Protein AF-A0A2N1NSG2-F1 (afdb_monomer_lite)

Structure (mmCIF, N/CA/C/O backbone):
data_AF-A0A2N1NSG2-F1
#
_entry.id   AF-A0A2N1NSG2-F1
#
loop_
_atom_site.group_PDB
_atom_site.id
_atom_site.type_symbol
_atom_site.label_atom_id
_atom_site.label_alt_id
_atom_site.label_comp_id
_atom_site.label_asym_id
_atom_site.label_entity_id
_atom_site.label_seq_id
_atom_site.pdbx_PDB_ins_code
_atom_site.Cartn_x
_atom_site.Cartn_y
_atom_site.Cartn_z
_atom_site.occupancy
_atom_site.B_iso_or_equiv
_atom_site.auth_seq_id
_atom_site.auth_comp_id
_atom_site.auth_asym_id
_atom_site.auth_atom_id
_atom_site.pdbx_PDB_model_num
ATOM 1 N N . MET A 1 1 ? -24.647 64.021 27.763 1.00 34.03 1 MET A N 1
ATOM 2 C CA . MET A 1 1 ? -24.650 63.760 26.303 1.00 34.03 1 MET A CA 1
ATOM 3 C C . MET A 1 1 ? -23.658 62.620 26.051 1.00 34.03 1 MET A C 1
ATOM 5 O O . MET A 1 1 ? -22.519 62.777 26.450 1.00 34.03 1 MET A O 1
ATOM 9 N N . LYS A 1 2 ? -24.136 61.393 25.759 1.00 34.06 2 LYS A N 1
ATOM 10 C CA . LYS A 1 2 ? -23.832 60.595 24.536 1.00 34.06 2 LYS A CA 1
ATOM 11 C C . LYS A 1 2 ? -22.318 60.516 24.212 1.00 34.06 2 LYS A C 1
ATOM 13 O O . LYS A 1 2 ? -21.736 61.551 23.948 1.00 34.06 2 LYS A O 1
ATOM 18 N N . ARG A 1 3 ? -21.639 59.362 24.135 1.00 31.80 3 ARG A N 1
ATOM 19 C CA . ARG A 1 3 ? -22.013 58.082 23.500 1.00 31.80 3 ARG A CA 1
ATOM 20 C C . ARG A 1 3 ? -21.099 56.929 23.960 1.00 31.80 3 ARG A C 1
ATOM 22 O O . ARG A 1 3 ? -19.905 57.112 24.145 1.00 31.80 3 ARG A O 1
ATOM 29 N N . VAL A 1 4 ? -21.715 55.753 24.040 1.00 40.38 4 VAL A N 1
ATOM 30 C CA . VAL A 1 4 ? -21.133 54.402 24.001 1.00 40.38 4 VAL A CA 1
ATOM 31 C C . VAL A 1 4 ? -20.654 54.078 22.577 1.00 40.38 4 VAL A C 1
ATOM 33 O O . VAL A 1 4 ? -21.338 54.472 21.634 1.00 40.38 4 VAL A O 1
ATOM 36 N N . LEU A 1 5 ? -19.550 53.331 22.450 1.00 32.41 5 LEU A N 1
ATOM 37 C CA . LEU A 1 5 ? -19.242 52.330 21.403 1.00 32.41 5 LEU A CA 1
ATOM 38 C C . LEU A 1 5 ? -17.969 51.603 21.894 1.00 32.41 5 LEU A C 1
ATOM 40 O O . LEU A 1 5 ? -16.899 52.195 21.907 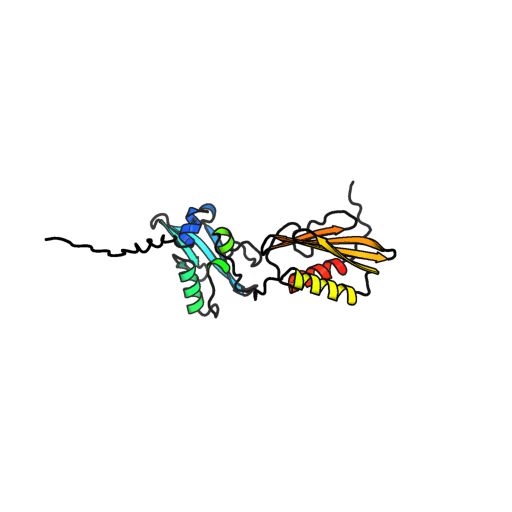1.00 32.41 5 LEU A O 1
ATOM 44 N N . ASN A 1 6 ? -18.025 50.493 22.631 1.00 37.47 6 ASN A N 1
ATOM 45 C CA . ASN A 1 6 ? -18.311 49.121 22.206 1.00 37.47 6 ASN A CA 1
ATOM 46 C C . ASN A 1 6 ? -17.892 48.789 20.769 1.00 37.47 6 ASN A C 1
ATOM 48 O O . ASN A 1 6 ? -18.673 48.996 19.854 1.00 37.47 6 ASN A O 1
ATOM 52 N N . ASP A 1 7 ? -16.709 48.193 20.624 1.00 32.59 7 ASP A N 1
ATOM 53 C CA . ASP A 1 7 ? -16.438 47.205 19.581 1.00 32.59 7 ASP A CA 1
ATOM 54 C C . ASP A 1 7 ? -15.683 46.037 20.217 1.00 32.59 7 ASP A C 1
ATOM 56 O O . ASP A 1 7 ? -14.459 45.915 20.186 1.00 32.59 7 ASP A O 1
ATOM 60 N N . HIS A 1 8 ? -16.466 45.160 20.845 1.00 34.19 8 HIS A N 1
ATOM 61 C CA . HIS A 1 8 ? -16.082 43.770 20.992 1.00 34.19 8 HIS A CA 1
ATOM 62 C C . HIS A 1 8 ? -15.958 43.186 19.584 1.00 34.19 8 HIS A C 1
ATOM 64 O O . HIS A 1 8 ? -16.953 42.768 18.989 1.00 34.19 8 HIS A O 1
ATOM 70 N N . THR A 1 9 ? -14.736 43.105 19.064 1.00 34.62 9 THR A N 1
ATOM 71 C CA . THR A 1 9 ? -14.383 42.148 18.015 1.00 34.62 9 THR A CA 1
ATOM 72 C C . THR A 1 9 ? -14.512 40.751 18.607 1.00 34.62 9 THR A C 1
ATOM 74 O O . THR A 1 9 ? -13.558 40.085 19.002 1.00 34.62 9 THR A O 1
ATOM 77 N N . ASN A 1 10 ? -15.765 40.318 18.691 1.00 32.38 10 ASN A N 1
ATOM 78 C CA . ASN A 1 10 ? -16.169 38.944 18.856 1.00 32.38 10 ASN A CA 1
ATOM 79 C C . ASN A 1 10 ? -15.770 38.257 17.547 1.00 32.38 10 ASN A C 1
ATOM 81 O O . ASN A 1 10 ? -16.576 38.090 16.631 1.00 32.38 10 ASN A O 1
ATOM 85 N N . ILE A 1 11 ? -14.483 37.922 17.427 1.00 32.91 11 ILE A N 1
ATOM 86 C CA . ILE A 1 11 ? -14.032 36.907 16.490 1.00 32.91 11 ILE A CA 1
ATOM 87 C C . ILE A 1 11 ? -14.739 35.651 16.977 1.00 32.91 11 ILE A C 1
ATOM 89 O O . ILE A 1 11 ? -14.291 34.985 17.909 1.00 32.91 11 ILE A O 1
ATOM 93 N N . GLN A 1 12 ? -15.909 35.384 16.397 1.00 36.31 12 GLN A N 1
ATOM 94 C CA . GLN A 1 12 ? -16.538 34.083 16.468 1.00 36.31 12 GLN A CA 1
ATOM 95 C C . GLN A 1 12 ? -15.494 33.106 15.949 1.00 36.31 12 GLN A C 1
ATOM 97 O O . GLN A 1 12 ? -15.298 32.956 14.744 1.00 36.31 12 GLN A O 1
ATOM 102 N N . ILE A 1 13 ? -14.788 32.481 16.889 1.00 32.56 13 ILE A N 1
ATOM 103 C CA . ILE A 1 13 ? -14.005 31.281 16.665 1.00 32.56 13 ILE A CA 1
ATOM 104 C C . ILE A 1 13 ? -14.996 30.330 16.014 1.00 32.56 13 ILE A C 1
ATOM 106 O O . ILE A 1 13 ? -15.935 29.854 16.662 1.00 32.56 13 ILE A O 1
ATOM 110 N N . SER A 1 14 ? -14.851 30.157 14.701 1.00 36.34 14 SER A N 1
ATOM 111 C CA . SER A 1 14 ? -15.674 29.248 13.927 1.00 36.34 14 SER A CA 1
ATOM 112 C C . SER A 1 14 ? -15.664 27.920 14.669 1.00 36.34 14 SER A C 1
ATOM 114 O O . SER A 1 14 ? -14.608 27.374 15.004 1.00 36.34 14 SER A O 1
ATOM 116 N N . LYS A 1 15 ? -16.857 27.448 15.050 1.00 40.38 15 LYS A N 1
ATOM 117 C CA . LYS A 1 15 ? -17.024 26.147 15.693 1.00 40.38 15 LYS A CA 1
ATOM 118 C C . LYS A 1 15 ? -16.274 25.146 14.824 1.00 40.38 15 LYS A C 1
ATOM 120 O O . LYS A 1 15 ? -16.705 24.906 13.700 1.00 40.38 15 LYS A O 1
ATOM 125 N N . LYS A 1 16 ? -15.154 24.602 15.327 1.00 36.34 16 LYS A N 1
ATOM 126 C CA . LYS A 1 16 ? -14.446 23.486 14.692 1.00 36.34 16 LYS A CA 1
ATOM 127 C C . LYS A 1 16 ? -15.508 22.449 14.365 1.00 36.34 16 LYS A C 1
ATOM 129 O O . LYS A 1 16 ? -16.080 21.853 15.279 1.00 36.34 16 LYS A O 1
ATOM 134 N N . THR A 1 17 ? -15.814 22.286 13.085 1.00 37.66 17 THR A N 1
ATOM 135 C CA . THR A 1 17 ? -16.674 21.220 12.594 1.00 37.66 17 THR A CA 1
ATOM 136 C C . THR A 1 17 ? -16.034 19.941 13.104 1.00 37.66 17 THR A C 1
ATOM 138 O O . THR A 1 17 ? -14.902 19.618 12.747 1.00 37.66 17 THR A O 1
ATOM 141 N N . LYS A 1 18 ? -16.681 19.296 14.075 1.00 44.31 18 LYS A N 1
ATOM 142 C CA . LYS A 1 18 ? -16.143 18.109 14.726 1.00 44.31 18 LYS A CA 1
ATOM 143 C C . LYS A 1 18 ? -16.193 17.016 13.667 1.00 44.31 18 LYS A C 1
ATOM 145 O O . LYS A 1 18 ? -17.263 16.469 13.413 1.00 44.31 18 LYS A O 1
ATOM 150 N N . PHE A 1 19 ? -15.073 16.793 12.982 1.00 51.81 19 PHE A N 1
ATOM 151 C CA . PHE A 1 19 ? -14.971 15.709 12.017 1.00 51.81 19 PHE A CA 1
ATOM 152 C C . PHE A 1 19 ? -15.369 14.415 12.736 1.00 51.81 19 PHE A C 1
ATOM 154 O O . PHE A 1 19 ? -14.912 14.192 13.867 1.00 51.81 19 PHE A O 1
ATOM 161 N N . PRO A 1 20 ? -16.285 13.621 12.158 1.00 62.94 20 PRO A N 1
ATOM 162 C CA . PRO A 1 20 ? -16.660 12.350 12.747 1.00 62.94 20 PRO A CA 1
ATOM 163 C C . PRO A 1 20 ? -15.411 11.480 12.906 1.00 62.94 20 PRO A C 1
ATOM 165 O O . PRO A 1 20 ? -14.457 11.569 12.137 1.00 62.94 20 PRO A O 1
ATOM 168 N N . GLU A 1 21 ? -15.391 10.672 13.961 1.00 83.81 21 GLU A N 1
ATOM 169 C CA . GLU A 1 21 ? -14.291 9.742 14.185 1.00 83.81 21 GLU A CA 1
ATOM 170 C C . GLU A 1 21 ? -14.181 8.776 12.991 1.00 83.81 21 GLU A C 1
ATOM 172 O O . GLU A 1 21 ? -15.191 8.356 12.427 1.00 83.81 21 GLU A O 1
ATOM 177 N N . ALA A 1 22 ? -12.948 8.475 12.575 1.00 81.94 22 ALA A N 1
ATOM 178 C CA . ALA A 1 22 ? -12.662 7.836 11.294 1.00 81.94 22 ALA A CA 1
ATOM 179 C C . ALA A 1 22 ? -13.328 6.465 11.109 1.00 81.94 22 ALA A C 1
ATOM 181 O O . ALA A 1 22 ? -13.715 6.118 9.994 1.00 81.94 22 ALA A O 1
ATOM 182 N N . LEU A 1 23 ? -13.472 5.679 12.178 1.00 88.19 23 LEU A N 1
ATOM 183 C CA . LEU A 1 23 ? -14.163 4.396 12.130 1.00 88.19 23 LEU A CA 1
ATOM 184 C C . LEU A 1 23 ? -15.675 4.593 11.950 1.00 88.19 23 LEU A C 1
ATOM 186 O O . LEU A 1 23 ? -16.283 3.933 11.108 1.00 88.19 23 LEU A O 1
ATOM 190 N N . GLN A 1 24 ? -16.285 5.551 12.647 1.00 90.19 24 GLN A N 1
ATOM 191 C CA . GLN A 1 24 ? -17.701 5.873 12.419 1.00 90.19 24 GLN A CA 1
ATOM 192 C C . GLN A 1 24 ? -17.943 6.437 11.013 1.00 90.19 24 GLN A C 1
ATOM 194 O O . GLN A 1 24 ? -18.928 6.093 10.353 1.00 90.19 24 GLN A O 1
ATOM 199 N N . GLU A 1 25 ? -17.034 7.280 10.526 1.00 87.25 25 GLU A N 1
ATOM 200 C CA . GLU A 1 25 ? -17.107 7.823 9.173 1.00 87.25 25 GLU A CA 1
ATOM 201 C C . GLU A 1 25 ? -16.951 6.737 8.103 1.00 87.25 25 GLU A C 1
ATOM 203 O O . GLU A 1 25 ? -17.686 6.750 7.113 1.00 87.25 25 GLU A O 1
ATOM 208 N N . LEU A 1 26 ? -16.070 5.760 8.332 1.00 87.00 26 LEU A N 1
ATOM 209 C CA . LEU A 1 26 ? -15.907 4.601 7.461 1.00 87.00 26 LEU A CA 1
ATOM 210 C C . LEU A 1 26 ? -17.226 3.848 7.281 1.00 87.00 26 LEU A C 1
ATOM 212 O O . LEU A 1 26 ? -17.625 3.604 6.147 1.00 87.00 26 LEU A O 1
ATOM 216 N N . TYR A 1 27 ? -17.928 3.525 8.370 1.00 89.50 27 TYR A N 1
ATOM 217 C CA . TYR A 1 27 ? -19.214 2.827 8.274 1.00 89.50 27 TYR A CA 1
ATOM 218 C C . TYR A 1 27 ? -20.272 3.656 7.540 1.00 89.50 27 TYR A C 1
ATOM 220 O O . TYR A 1 27 ? -21.026 3.120 6.732 1.00 89.50 27 TYR A O 1
ATOM 228 N N . ARG A 1 28 ? -20.308 4.973 7.779 1.00 88.31 28 ARG A N 1
ATOM 229 C CA . ARG A 1 28 ? -21.235 5.886 7.094 1.00 88.31 28 ARG A CA 1
ATOM 230 C C . ARG A 1 28 ? -21.014 5.906 5.581 1.00 88.31 28 ARG A C 1
ATOM 232 O O . ARG A 1 28 ? -21.982 5.931 4.829 1.00 88.31 28 ARG A O 1
ATOM 239 N N . LEU A 1 29 ? -19.756 5.951 5.146 1.00 84.69 29 LEU A N 1
ATOM 240 C CA . LEU A 1 29 ? -19.397 6.027 3.728 1.00 84.69 29 LEU A CA 1
ATOM 241 C C . LEU A 1 29 ? -19.429 4.662 3.038 1.00 84.69 29 LEU A C 1
ATOM 243 O O . LEU A 1 29 ? -19.654 4.599 1.831 1.00 84.69 29 LEU A O 1
ATOM 247 N N . ARG A 1 30 ? -19.129 3.598 3.786 1.00 86.88 30 ARG A N 1
ATOM 248 C CA . ARG A 1 30 ? -18.864 2.249 3.281 1.00 86.88 30 ARG A CA 1
ATOM 249 C C . ARG A 1 30 ? -19.430 1.173 4.223 1.00 86.88 30 ARG A C 1
ATOM 251 O O . ARG A 1 30 ? -18.663 0.408 4.819 1.00 86.88 30 ARG A O 1
ATOM 258 N N . PRO A 1 31 ? -20.762 1.094 4.393 1.00 88.38 31 PRO A N 1
ATOM 259 C CA . PRO A 1 31 ? -21.393 0.105 5.271 1.00 88.38 31 PRO A CA 1
ATOM 260 C C . PRO A 1 31 ? -21.101 -1.343 4.845 1.00 88.38 31 PRO A C 1
ATOM 262 O O . PRO A 1 31 ? -21.145 -2.252 5.677 1.00 88.38 31 PRO A O 1
ATOM 265 N N . GLU A 1 32 ? -20.737 -1.567 3.578 1.00 89.00 32 GLU A N 1
ATOM 266 C CA . GLU A 1 32 ? -20.301 -2.858 3.040 1.00 89.00 32 GLU A CA 1
ATOM 267 C C . GLU A 1 32 ? -19.028 -3.416 3.702 1.00 89.00 32 GLU A C 1
ATOM 269 O O . GLU A 1 32 ? -18.746 -4.610 3.576 1.00 89.00 32 GLU A O 1
ATOM 274 N N . PHE A 1 33 ? -18.265 -2.591 4.431 1.00 88.94 33 PHE A N 1
ATOM 275 C CA . PHE A 1 33 ? -17.119 -3.057 5.214 1.00 88.94 33 PHE A CA 1
ATOM 276 C C . PHE A 1 33 ? -17.495 -3.689 6.557 1.00 88.94 33 PHE A C 1
ATOM 278 O O . PHE A 1 33 ? -16.622 -4.205 7.256 1.00 88.94 33 PHE A O 1
ATOM 285 N N . ASN A 1 34 ? -18.775 -3.713 6.928 1.00 93.44 34 ASN A N 1
ATOM 286 C CA . ASN A 1 34 ? -19.213 -4.480 8.086 1.00 93.44 34 ASN A CA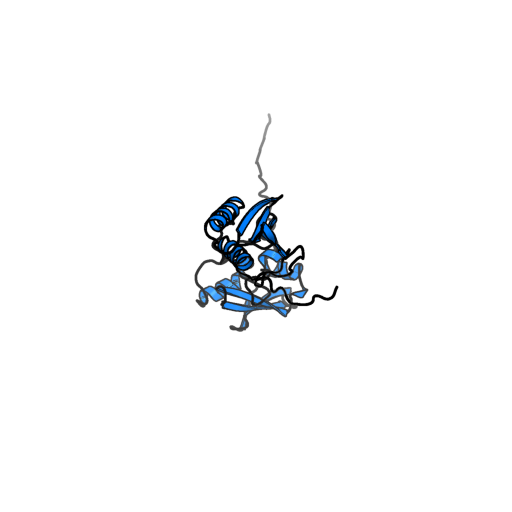 1
ATOM 287 C C . ASN A 1 34 ? -18.932 -5.983 7.891 1.00 93.44 34 ASN A C 1
ATOM 289 O O . ASN A 1 34 ? -19.299 -6.574 6.877 1.00 93.44 34 ASN A O 1
ATOM 293 N N . GLY A 1 35 ? -18.273 -6.603 8.868 1.00 93.12 35 GLY A N 1
ATOM 294 C CA . GLY A 1 35 ? -17.816 -7.992 8.808 1.00 93.12 35 GLY A CA 1
ATOM 295 C C . GLY A 1 35 ? -16.535 -8.208 7.996 1.00 93.12 35 GLY A C 1
ATOM 296 O O . GLY A 1 35 ? -16.137 -9.356 7.796 1.00 93.12 35 GLY A O 1
ATOM 297 N N . LYS A 1 36 ? -15.873 -7.145 7.516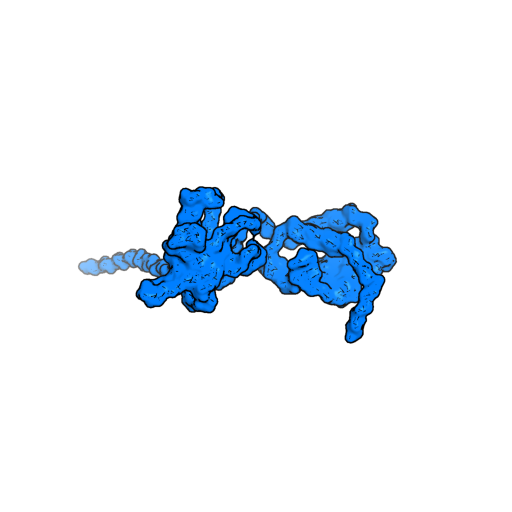 1.00 93.44 36 LYS A N 1
ATOM 298 C CA . LYS A 1 36 ? -14.610 -7.256 6.774 1.00 93.44 36 LYS A CA 1
ATOM 299 C C . LYS A 1 36 ? -13.402 -7.201 7.700 1.00 93.44 36 LYS A C 1
ATOM 301 O O . LYS A 1 36 ? -13.416 -6.559 8.750 1.00 93.44 36 LYS A O 1
ATOM 306 N N . LEU A 1 37 ? -12.350 -7.896 7.279 1.00 93.62 37 LEU A N 1
ATOM 307 C CA . LEU A 1 37 ? -11.053 -7.837 7.929 1.00 93.62 37 LEU A CA 1
ATOM 308 C C . LEU A 1 37 ? -10.336 -6.536 7.587 1.00 93.62 37 LEU A C 1
ATOM 310 O O . LEU A 1 37 ? -10.429 -6.021 6.473 1.00 93.62 37 LEU A O 1
ATOM 314 N N . VAL A 1 38 ? -9.591 -6.051 8.567 1.00 92.94 38 VAL A N 1
ATOM 315 C CA . VAL A 1 38 ? -8.602 -4.999 8.423 1.00 92.94 38 VAL A CA 1
ATOM 316 C C . VAL A 1 38 ? -7.281 -5.459 9.011 1.00 92.94 38 VAL A C 1
ATOM 318 O O . VAL A 1 38 ? -7.233 -6.235 9.966 1.00 92.94 38 VAL A O 1
ATOM 321 N N . TYR A 1 39 ? -6.199 -4.955 8.446 1.00 92.00 39 TYR A N 1
ATOM 322 C CA . TYR A 1 39 ? -4.847 -5.386 8.742 1.00 92.00 39 TYR A CA 1
ATOM 323 C C . TYR A 1 39 ? -4.041 -4.172 9.172 1.00 92.00 39 TYR A C 1
ATOM 325 O O . TYR A 1 39 ? -3.760 -3.285 8.366 1.00 92.00 39 TYR A O 1
ATOM 333 N N . PHE A 1 40 ? -3.681 -4.115 10.452 1.00 90.56 40 PHE A N 1
ATOM 334 C CA . PHE A 1 40 ? -2.742 -3.125 10.961 1.00 90.56 40 PHE A CA 1
ATOM 335 C C . PHE A 1 40 ? -1.324 -3.632 10.730 1.00 90.56 40 PHE A C 1
ATOM 337 O O . PHE A 1 40 ? -0.861 -4.535 11.430 1.00 90.56 40 PHE A O 1
ATOM 344 N N . PHE A 1 41 ? -0.620 -3.054 9.763 1.00 85.75 41 PHE A N 1
ATOM 345 C CA . PHE A 1 41 ? 0.767 -3.414 9.511 1.00 85.75 41 PHE A CA 1
ATOM 346 C C . PHE A 1 41 ? 1.677 -2.706 10.513 1.00 85.75 41 PHE A C 1
ATOM 348 O O . PHE A 1 41 ? 1.685 -1.480 10.640 1.00 85.75 41 PHE A O 1
ATOM 355 N N . TYR A 1 42 ? 2.489 -3.488 11.227 1.00 84.88 42 TYR A N 1
ATOM 356 C CA . TYR A 1 42 ? 3.526 -2.948 12.103 1.00 84.88 42 TYR A CA 1
ATOM 357 C C . TYR A 1 42 ? 4.950 -3.147 11.557 1.00 84.88 42 TYR A C 1
ATOM 359 O O . TYR A 1 42 ? 5.886 -2.461 11.979 1.00 84.88 42 TYR A O 1
ATOM 367 N N . LYS A 1 43 ? 5.128 -3.992 10.543 1.00 79.00 43 LYS A N 1
ATOM 368 C CA . LYS A 1 43 ? 6.299 -4.016 9.647 1.00 79.00 43 LYS A CA 1
ATOM 369 C C . LYS A 1 43 ? 5.821 -4.369 8.240 1.00 79.00 43 LYS A C 1
ATOM 371 O O . LYS A 1 43 ? 4.680 -4.775 8.084 1.00 79.00 43 LYS A O 1
ATOM 376 N N . LYS A 1 44 ? 6.689 -4.273 7.226 1.00 70.75 44 LYS A N 1
ATOM 377 C CA . LYS A 1 44 ? 6.335 -4.537 5.815 1.00 70.75 44 LYS A CA 1
ATOM 378 C C . LYS A 1 44 ? 5.584 -5.861 5.596 1.00 70.75 44 LYS A C 1
ATOM 380 O O . LYS A 1 44 ? 4.688 -5.918 4.765 1.00 70.75 44 LYS A O 1
ATOM 385 N N . THR A 1 45 ? 5.944 -6.896 6.351 1.00 75.38 45 THR A N 1
ATOM 386 C CA . THR A 1 45 ? 5.397 -8.257 6.236 1.00 75.38 45 THR A CA 1
ATOM 387 C C . THR A 1 45 ? 4.686 -8.738 7.502 1.00 75.38 45 THR A C 1
ATOM 389 O O . THR A 1 45 ? 4.310 -9.901 7.578 1.00 75.38 45 THR A O 1
ATOM 392 N N . GLN A 1 46 ? 4.526 -7.881 8.518 1.00 84.06 46 GLN A N 1
ATOM 393 C CA . GLN A 1 46 ? 3.934 -8.269 9.800 1.00 84.06 46 GLN A CA 1
ATOM 394 C C . GLN A 1 46 ? 2.749 -7.369 10.134 1.00 84.06 46 GLN A C 1
ATOM 396 O O . GLN A 1 46 ? 2.884 -6.140 10.127 1.00 84.06 46 GLN A O 1
ATOM 401 N N . TYR A 1 47 ? 1.618 -7.989 10.464 1.00 91.06 47 TYR A N 1
ATOM 402 C CA . TYR A 1 47 ? 0.364 -7.302 10.739 1.00 91.06 47 TYR A CA 1
ATOM 403 C C . TYR A 1 47 ? -0.423 -7.933 11.892 1.00 91.06 47 TYR A C 1
ATOM 405 O O . TYR A 1 47 ? -0.164 -9.066 12.301 1.00 91.06 47 TYR A O 1
ATOM 413 N N . VAL A 1 48 ? -1.387 -7.175 12.413 1.00 91.88 48 VAL A N 1
ATOM 414 C CA . VAL A 1 48 ? -2.434 -7.647 13.328 1.00 91.88 48 VAL A CA 1
ATOM 415 C C . VAL A 1 48 ? -3.781 -7.535 12.627 1.00 91.88 48 VAL A C 1
ATOM 417 O O . VAL A 1 48 ? -4.053 -6.536 11.960 1.00 91.88 48 VAL A O 1
ATOM 420 N N . GLU A 1 49 ? -4.616 -8.559 12.776 1.00 94.75 49 GLU A N 1
ATOM 421 C CA . GLU A 1 49 ? -5.956 -8.592 12.199 1.00 94.75 49 GLU A CA 1
ATOM 422 C C . GLU A 1 49 ? -6.994 -7.984 13.142 1.00 94.75 49 GLU A C 1
ATOM 424 O O . GLU A 1 49 ? -7.101 -8.359 14.312 1.00 94.75 49 GLU A O 1
ATOM 429 N N . GLY A 1 50 ? -7.809 -7.093 12.594 1.00 95.25 50 GLY A N 1
ATOM 430 C CA . GLY A 1 50 ? -9.039 -6.612 13.200 1.00 95.25 50 GLY A CA 1
ATOM 431 C C . GLY A 1 50 ? -10.232 -7.021 12.345 1.00 95.25 50 GLY A C 1
ATOM 432 O O . GLY A 1 50 ? -10.145 -7.056 11.120 1.00 95.25 50 GLY A O 1
ATOM 433 N N . LEU A 1 51 ? -11.358 -7.331 12.973 1.00 96.00 51 LEU A N 1
ATOM 434 C CA . LEU A 1 51 ? -12.640 -7.503 12.299 1.00 96.00 51 LEU A CA 1
ATOM 435 C C . LEU A 1 51 ? -13.483 -6.252 12.528 1.00 96.00 51 LEU A C 1
ATOM 437 O O . LEU A 1 51 ? -13.719 -5.860 13.668 1.00 96.00 51 LEU A O 1
ATOM 441 N N . LEU A 1 52 ? -13.948 -5.634 11.451 1.00 95.50 52 LEU A N 1
ATOM 442 C CA . LEU A 1 52 ? -14.863 -4.508 11.531 1.0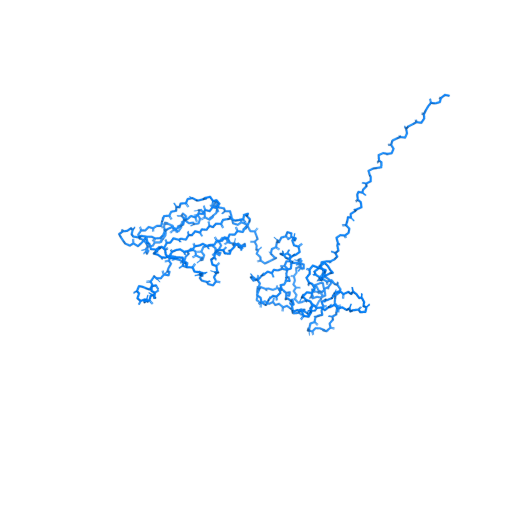0 95.50 52 LEU A CA 1
ATOM 443 C C . LEU A 1 52 ? -16.277 -4.999 11.820 1.00 95.50 52 LEU A C 1
ATOM 445 O O . LEU A 1 52 ? -16.796 -5.846 11.094 1.00 95.50 52 LEU A O 1
ATOM 449 N N . VAL A 1 53 ? -16.912 -4.470 12.863 1.00 95.81 53 VAL A N 1
ATOM 450 C CA . VAL A 1 53 ? -18.258 -4.888 13.264 1.00 95.81 53 VAL A CA 1
ATOM 451 C C . VAL A 1 53 ? -19.089 -3.681 13.668 1.00 95.81 53 VAL A C 1
ATOM 453 O O . VAL A 1 53 ? -18.655 -2.839 14.451 1.00 95.81 53 VAL A O 1
ATOM 456 N N . TYR A 1 54 ? -20.311 -3.608 13.147 1.00 94.38 54 TYR A N 1
ATOM 457 C CA . TYR A 1 54 ? -21.312 -2.643 13.584 1.00 94.38 54 TYR A CA 1
ATOM 458 C C . TYR A 1 54 ? -22.205 -3.242 14.667 1.00 94.38 54 TYR A C 1
ATOM 460 O O . TYR A 1 54 ? -22.923 -4.215 14.419 1.00 94.38 54 TYR A O 1
ATOM 468 N N . ASP A 1 55 ? -22.186 -2.649 15.861 1.00 92.00 55 ASP A N 1
ATOM 469 C CA . ASP A 1 55 ? -23.149 -2.982 16.905 1.00 92.00 55 ASP A CA 1
ATOM 470 C C . ASP A 1 55 ? -24.477 -2.269 16.637 1.00 92.00 55 ASP A C 1
ATOM 472 O O . ASP A 1 55 ? -24.558 -1.041 16.667 1.00 92.00 55 ASP A O 1
ATOM 476 N N . LYS A 1 56 ? -25.544 -3.035 16.391 1.00 89.50 56 LYS A N 1
ATOM 477 C CA . LYS A 1 56 ? -26.882 -2.469 16.163 1.00 89.50 56 LYS A CA 1
ATOM 478 C C . LYS A 1 56 ? -27.500 -1.876 17.430 1.00 89.50 56 LYS A C 1
ATOM 480 O O . LYS A 1 56 ? -28.326 -0.973 17.308 1.00 89.50 56 LYS A O 1
ATOM 485 N N . LYS A 1 57 ? -27.143 -2.384 18.615 1.00 89.50 57 LYS A N 1
ATOM 486 C CA . LYS A 1 57 ? -27.671 -1.897 19.898 1.00 89.50 57 LYS A CA 1
ATOM 487 C C . LYS A 1 57 ? -27.023 -0.565 20.248 1.00 89.50 57 LYS A C 1
ATOM 489 O O . LYS A 1 57 ? -27.725 0.426 20.431 1.00 89.50 57 LYS A O 1
ATOM 494 N N . ASP A 1 58 ? -25.694 -0.536 20.217 1.00 86.94 58 ASP A N 1
ATOM 495 C CA . ASP A 1 58 ? -24.904 0.643 20.595 1.00 86.94 58 ASP A CA 1
ATOM 496 C C . ASP A 1 58 ? -24.707 1.626 19.431 1.00 86.94 58 ASP A C 1
ATOM 498 O O . ASP A 1 58 ? -24.076 2.673 19.583 1.00 86.94 58 ASP A O 1
ATOM 502 N N . LYS A 1 59 ? -25.231 1.284 18.245 1.00 89.00 59 LYS A N 1
ATOM 503 C CA . LYS A 1 59 ? -25.139 2.051 16.992 1.00 89.00 59 LYS A CA 1
ATOM 504 C C . LYS A 1 59 ? -23.713 2.496 16.655 1.00 89.00 59 LYS A C 1
ATOM 506 O O . LYS A 1 59 ? -23.519 3.553 16.056 1.00 89.00 59 LYS A O 1
ATOM 511 N N . THR A 1 60 ? -22.727 1.685 17.028 1.00 90.44 60 THR A N 1
ATOM 512 C CA . THR A 1 60 ? -21.305 2.035 16.978 1.00 90.44 60 THR A CA 1
ATOM 513 C C . THR A 1 60 ? -20.545 1.023 16.135 1.00 90.44 60 THR A C 1
ATOM 515 O O . THR A 1 60 ? -20.710 -0.188 16.295 1.00 90.44 60 THR A O 1
ATOM 518 N N . PHE A 1 61 ? -19.685 1.519 15.249 1.00 93.75 61 PHE A N 1
ATOM 519 C CA . PHE A 1 61 ? -18.728 0.690 14.526 1.00 93.75 61 PHE A CA 1
ATOM 520 C C . PHE A 1 61 ? -17.465 0.500 15.363 1.00 93.75 61 PHE A C 1
ATOM 522 O O . PHE A 1 61 ? -16.942 1.468 15.910 1.00 93.75 61 PHE A O 1
ATOM 529 N N . TYR A 1 62 ? -16.986 -0.731 15.497 1.00 95.12 62 TYR A N 1
ATOM 530 C CA . TYR A 1 62 ? -15.800 -1.048 16.285 1.00 95.12 62 TYR A CA 1
ATOM 531 C C . TYR A 1 62 ? -14.873 -2.006 15.539 1.00 95.12 62 TYR A C 1
ATOM 533 O O . TYR A 1 62 ? -15.282 -2.735 14.633 1.00 95.12 62 TYR A O 1
ATOM 541 N N . VAL A 1 63 ? -13.607 -2.006 15.948 1.00 96.44 63 VAL A N 1
ATOM 542 C CA . VAL A 1 63 ? -12.640 -3.035 15.579 1.00 96.44 63 VAL A CA 1
ATOM 543 C C . VAL A 1 63 ? -12.636 -4.093 16.669 1.00 96.44 63 VAL A C 1
ATOM 545 O O . VAL A 1 63 ? -12.420 -3.785 17.841 1.00 96.44 63 VAL A O 1
ATOM 548 N N . PHE A 1 64 ? -12.876 -5.338 16.288 1.00 96.56 64 PHE A N 1
ATOM 549 C CA . PHE A 1 64 ? -12.683 -6.506 17.132 1.00 96.56 64 PHE A CA 1
ATOM 550 C C . PHE A 1 64 ? -11.305 -7.106 16.855 1.00 96.56 64 PHE A C 1
ATOM 552 O O . PHE A 1 64 ? -11.054 -7.599 15.754 1.00 96.56 64 PHE A O 1
ATOM 559 N N . ASP A 1 65 ? -10.406 -7.053 17.832 1.00 94.00 65 ASP A N 1
ATOM 560 C CA . ASP A 1 65 ? -9.093 -7.685 17.725 1.00 94.00 65 ASP A CA 1
ATOM 561 C C . ASP A 1 65 ? -9.252 -9.201 17.868 1.00 94.00 65 ASP A C 1
ATOM 563 O O . ASP A 1 65 ? -9.594 -9.707 18.938 1.00 94.00 65 ASP A O 1
ATOM 567 N N . LYS A 1 66 ? -9.003 -9.940 16.784 1.00 87.19 66 LYS A N 1
ATOM 568 C CA . LYS A 1 66 ? -9.198 -11.396 16.764 1.00 87.19 66 LYS A CA 1
ATOM 569 C C . LYS A 1 66 ? -8.252 -12.152 17.694 1.00 87.19 66 LYS A C 1
ATOM 571 O O . LYS A 1 66 ? -8.540 -13.290 18.054 1.00 87.19 66 LYS A O 1
ATOM 576 N N . LYS A 1 67 ? -7.102 -11.568 18.035 1.00 89.69 67 LYS A N 1
ATOM 577 C CA . LYS A 1 67 ? -6.078 -12.227 18.847 1.00 89.69 67 LYS A CA 1
ATOM 578 C C . LYS A 1 67 ? -6.356 -12.053 20.333 1.00 89.69 67 LYS A C 1
ATOM 580 O O . LYS A 1 67 ? -6.105 -12.976 21.104 1.00 89.69 67 LYS A O 1
ATOM 585 N N . THR A 1 68 ? -6.831 -10.880 20.740 1.00 91.06 68 THR A N 1
ATOM 586 C CA . THR A 1 68 ? -7.088 -10.568 22.155 1.00 91.06 68 THR A CA 1
ATOM 587 C C . THR A 1 68 ? -8.560 -10.636 22.545 1.00 91.06 68 THR A C 1
ATOM 589 O O . THR A 1 68 ? -8.860 -10.586 23.734 1.00 91.06 68 THR A O 1
ATOM 592 N N . ASN A 1 69 ? -9.471 -10.780 21.575 1.00 91.44 69 ASN A N 1
ATOM 593 C CA . ASN A 1 69 ? -10.925 -10.702 21.749 1.00 91.44 69 ASN A CA 1
ATOM 594 C C . ASN A 1 69 ? -11.412 -9.366 22.344 1.00 91.44 69 ASN A C 1
ATOM 596 O O . ASN A 1 69 ? -12.504 -9.291 22.910 1.00 91.44 69 ASN A O 1
ATOM 600 N N . GLU A 1 70 ? -10.623 -8.297 22.212 1.00 94.69 70 GLU A N 1
ATOM 601 C CA . GLU A 1 70 ? -10.988 -6.963 22.690 1.00 94.69 70 GLU A CA 1
ATOM 602 C C . GLU A 1 70 ? -11.697 -6.135 21.606 1.00 94.69 70 GLU A C 1
ATOM 604 O O . GLU A 1 70 ? -11.482 -6.318 20.406 1.00 94.69 70 GLU A O 1
ATOM 609 N N . LYS A 1 71 ? -12.557 -5.206 22.040 1.00 95.12 71 LYS A N 1
ATOM 610 C CA . LYS A 1 71 ? -13.342 -4.316 21.173 1.00 95.12 71 LYS A CA 1
ATOM 611 C C . LYS A 1 71 ? -12.870 -2.874 21.312 1.00 95.12 71 LYS A C 1
ATOM 613 O O . LYS A 1 71 ? -12.757 -2.361 22.423 1.00 95.12 71 LYS A O 1
ATOM 618 N N . PHE A 1 72 ? -12.684 -2.194 20.185 1.00 94.81 72 PHE A N 1
ATOM 619 C CA . PHE A 1 72 ? -12.189 -0.820 20.134 1.00 94.81 72 PHE A CA 1
ATOM 620 C C . PHE A 1 72 ? -13.102 0.063 19.292 1.00 94.81 72 PHE A C 1
ATOM 622 O O . PHE A 1 72 ? -13.270 -0.164 18.098 1.00 94.81 72 PHE A O 1
ATOM 629 N N . SER A 1 73 ? -13.657 1.109 19.900 1.00 90.50 73 SER A N 1
ATOM 630 C CA . SER A 1 73 ? -14.547 2.068 19.228 1.00 90.50 73 SER A CA 1
ATOM 631 C C . SER A 1 73 ? -13.839 3.031 18.271 1.00 90.50 73 SER A C 1
ATOM 633 O O . SER A 1 73 ? -14.509 3.779 17.568 1.00 90.50 73 SER A O 1
ATOM 635 N N . THR A 1 74 ? -12.500 3.030 18.238 1.00 90.62 74 THR A N 1
ATOM 636 C CA . THR A 1 74 ? -11.699 3.835 17.306 1.00 90.62 74 THR A CA 1
ATOM 637 C C . THR A 1 74 ? -10.461 3.057 16.865 1.00 90.62 74 THR A C 1
ATOM 639 O O . THR A 1 74 ? -9.914 2.253 17.627 1.00 90.62 74 THR A O 1
ATOM 642 N N . PHE A 1 75 ? -9.943 3.341 15.670 1.00 90.81 75 PHE A N 1
ATOM 643 C CA . PHE A 1 75 ? -8.669 2.753 15.239 1.00 90.81 75 PHE A CA 1
ATOM 644 C C . PHE A 1 75 ? -7.486 3.210 16.109 1.00 90.81 75 PHE A C 1
ATOM 646 O O . PHE A 1 75 ? -6.546 2.453 16.350 1.00 90.81 75 PHE A O 1
ATOM 653 N N . ALA A 1 76 ? -7.540 4.441 16.624 1.00 88.44 76 ALA A N 1
ATOM 654 C CA . ALA A 1 76 ? -6.504 4.986 17.495 1.00 88.44 76 ALA A CA 1
ATOM 655 C C . ALA A 1 76 ? -6.428 4.244 18.840 1.00 88.44 76 ALA A C 1
ATOM 657 O O . ALA A 1 76 ? -5.328 3.965 19.321 1.00 88.44 76 ALA A O 1
ATOM 658 N N . SER A 1 77 ? -7.573 3.892 19.439 1.00 91.88 77 SER A N 1
ATOM 659 C CA . SER A 1 77 ? -7.594 3.131 20.694 1.00 91.88 77 SER A CA 1
ATOM 660 C C . SER A 1 77 ? -7.081 1.706 20.501 1.00 91.88 77 SER A C 1
ATOM 662 O O . SER A 1 77 ? -6.302 1.241 21.334 1.00 91.88 77 SER A O 1
ATOM 664 N N . TRP A 1 78 ? -7.406 1.066 19.375 1.00 94.19 78 TRP A N 1
ATOM 665 C CA . TRP A 1 78 ? -6.852 -0.242 19.019 1.00 94.19 78 TRP A CA 1
ATOM 666 C C . TRP A 1 78 ? -5.323 -0.211 18.882 1.00 94.19 78 TRP A C 1
ATOM 668 O O . TRP A 1 78 ? -4.611 -0.983 19.522 1.00 94.19 78 TRP A O 1
ATOM 678 N N . ILE A 1 79 ? -4.776 0.746 18.130 1.00 90.38 79 ILE A N 1
ATOM 679 C CA . ILE A 1 79 ? -3.321 0.865 17.944 1.00 90.38 79 ILE A CA 1
ATOM 680 C C . ILE A 1 79 ? -2.607 1.215 19.250 1.00 90.38 79 ILE A C 1
ATOM 682 O O . ILE A 1 79 ? -1.533 0.678 19.533 1.00 90.38 79 ILE A O 1
ATOM 686 N N . LYS A 1 80 ? -3.201 2.079 20.082 1.00 91.00 80 LYS A N 1
ATOM 687 C CA . LYS A 1 80 ? -2.668 2.390 21.415 1.00 91.00 80 LYS A CA 1
ATOM 688 C C . LYS A 1 80 ? -2.611 1.138 22.291 1.00 91.00 80 LYS A C 1
ATOM 690 O O . LYS A 1 80 ? -1.608 0.919 22.968 1.00 91.00 80 LYS A O 1
ATOM 695 N N . PHE A 1 81 ? -3.644 0.302 22.250 1.00 93.44 81 PHE A N 1
ATOM 696 C CA . PHE A 1 81 ? -3.653 -0.981 22.945 1.00 93.44 81 PHE A CA 1
ATOM 697 C C . PHE A 1 81 ? -2.519 -1.900 22.466 1.00 93.44 81 PHE A C 1
ATOM 699 O O . PHE A 1 81 ? -1.737 -2.388 23.287 1.00 93.44 81 PHE A O 1
ATOM 706 N N . LEU A 1 82 ? -2.349 -2.058 21.150 1.00 91.81 82 LEU A N 1
ATOM 707 C CA . LEU A 1 82 ? -1.269 -2.867 20.572 1.00 91.81 82 LEU A CA 1
ATOM 708 C C . LEU A 1 82 ? 0.127 -2.345 20.958 1.00 91.81 82 LEU A C 1
ATOM 710 O O . LEU A 1 82 ? 1.026 -3.134 21.265 1.00 91.81 82 LEU A O 1
ATOM 714 N N . LYS A 1 83 ? 0.303 -1.018 21.017 1.00 90.56 83 LYS A N 1
ATOM 715 C CA . LYS A 1 83 ? 1.535 -0.376 21.502 1.00 90.56 83 LYS A CA 1
ATOM 716 C C . LYS A 1 83 ? 1.803 -0.713 22.969 1.00 90.56 83 LYS A C 1
ATOM 718 O O . LYS A 1 83 ? 2.915 -1.104 23.314 1.00 90.56 83 LYS A O 1
ATOM 723 N N . ASN A 1 84 ? 0.785 -0.625 23.826 1.00 91.56 84 ASN A N 1
ATOM 724 C CA . ASN A 1 84 ? 0.900 -0.949 25.254 1.00 91.56 84 ASN A CA 1
ATOM 725 C C . ASN A 1 84 ? 1.238 -2.429 25.490 1.00 91.56 84 ASN A C 1
ATOM 727 O O . ASN A 1 84 ? 1.983 -2.756 26.412 1.00 91.56 84 ASN A O 1
ATOM 731 N N . LYS A 1 85 ? 0.757 -3.322 24.618 1.00 91.06 85 LYS A N 1
ATOM 732 C CA . LYS A 1 85 ? 1.122 -4.748 24.594 1.00 91.06 85 LYS A CA 1
ATOM 733 C C . LYS A 1 85 ? 2.499 -5.021 23.971 1.00 91.06 85 LYS A C 1
ATOM 735 O O . LYS A 1 85 ? 2.870 -6.181 23.819 1.00 91.06 85 LYS A O 1
ATOM 740 N N . ARG A 1 86 ? 3.264 -3.979 23.621 1.00 90.56 86 ARG A N 1
ATOM 741 C CA . ARG A 1 86 ? 4.597 -4.054 22.997 1.00 90.56 86 ARG A CA 1
ATOM 742 C C . ARG A 1 86 ? 4.620 -4.829 21.673 1.00 90.56 86 ARG A C 1
ATOM 744 O O . ARG A 1 86 ? 5.652 -5.379 21.301 1.00 90.56 86 ARG A O 1
ATOM 751 N N . VAL A 1 87 ? 3.508 -4.842 20.932 1.00 87.06 87 VAL A N 1
ATOM 752 C CA . VAL A 1 87 ? 3.449 -5.454 19.589 1.00 87.06 87 VAL A CA 1
ATOM 753 C C . VAL A 1 87 ? 4.337 -4.691 18.600 1.00 87.06 87 VAL A C 1
ATOM 755 O O . VAL A 1 87 ? 4.916 -5.277 17.687 1.00 87.06 87 VAL A O 1
ATOM 758 N N . PHE A 1 88 ? 4.482 -3.379 18.796 1.00 87.38 88 PHE A N 1
ATOM 759 C CA . PHE A 1 88 ? 5.343 -2.517 17.994 1.00 87.38 88 PHE A CA 1
ATOM 760 C C . PHE A 1 88 ? 5.880 -1.334 18.813 1.00 87.38 88 PHE A C 1
ATOM 762 O O . PHE A 1 88 ? 5.343 -1.000 19.870 1.00 87.38 88 PHE A O 1
ATOM 769 N N . SER A 1 89 ? 6.916 -0.672 18.294 1.00 78.25 89 SER A N 1
ATOM 770 C CA . SER A 1 89 ? 7.469 0.583 18.815 1.00 78.25 89 SER A CA 1
ATOM 771 C C . SER A 1 89 ? 7.272 1.741 17.820 1.00 78.25 89 SER A C 1
ATOM 773 O O . SER A 1 89 ? 7.126 1.523 16.610 1.00 78.25 89 SER A O 1
ATOM 775 N N . GLY A 1 90 ? 7.234 2.973 18.342 1.00 75.69 90 GLY A N 1
ATOM 776 C CA . GLY A 1 90 ? 7.100 4.215 17.567 1.00 75.69 90 GLY A CA 1
ATOM 777 C C . GLY A 1 90 ? 5.732 4.902 17.660 1.00 75.69 90 GLY A C 1
ATOM 778 O O . GLY A 1 90 ? 4.806 4.433 18.333 1.00 75.69 90 GLY A O 1
ATOM 779 N N . GLU A 1 91 ? 5.621 6.052 17.001 1.00 69.94 91 GLU A N 1
ATOM 780 C CA . GLU A 1 91 ? 4.354 6.741 16.744 1.00 69.94 91 GLU A CA 1
ATOM 781 C C . GLU A 1 91 ? 3.887 6.409 15.333 1.00 69.94 91 GLU A C 1
ATOM 783 O O . GLU A 1 91 ? 4.671 6.426 14.387 1.00 69.94 91 GLU A O 1
ATOM 788 N N . ARG A 1 92 ? 2.621 6.014 15.201 1.00 72.19 92 ARG A N 1
ATOM 789 C CA . ARG A 1 92 ? 2.064 5.544 13.935 1.00 72.19 92 ARG A CA 1
ATOM 790 C C . ARG A 1 92 ? 0.651 6.064 13.775 1.00 72.19 92 ARG A C 1
ATOM 792 O O . ARG A 1 92 ? -0.164 5.910 14.683 1.00 72.19 92 ARG A O 1
ATOM 799 N N . SER A 1 93 ? 0.363 6.654 12.619 1.00 73.31 93 SER A N 1
ATOM 800 C CA . SER A 1 93 ? -0.993 7.087 12.293 1.00 73.31 93 SER A CA 1
ATOM 801 C C . SER A 1 93 ? -1.858 5.881 11.925 1.00 73.31 93 SER A C 1
ATOM 803 O O . SER A 1 93 ? -1.479 5.036 11.113 1.00 73.31 93 SER A O 1
ATOM 805 N N . ALA A 1 94 ? -3.042 5.799 12.526 1.00 72.56 94 ALA A N 1
ATOM 806 C CA . ALA A 1 94 ? -3.958 4.688 12.309 1.00 72.56 94 ALA A CA 1
ATOM 807 C C . ALA A 1 94 ? -4.438 4.575 10.861 1.00 72.56 94 ALA A C 1
ATOM 809 O O . ALA A 1 94 ? -4.523 3.487 10.304 1.00 72.56 94 ALA A O 1
ATOM 810 N N . LEU A 1 95 ? -4.690 5.714 10.222 1.00 73.88 95 LEU A N 1
ATOM 811 C CA . LEU A 1 95 ? -5.293 5.748 8.891 1.00 73.88 95 LEU A CA 1
ATOM 812 C C . LEU A 1 95 ? -4.330 5.267 7.805 1.00 73.88 95 LEU A C 1
ATOM 814 O O . LEU A 1 95 ? -4.741 4.629 6.842 1.00 73.88 95 LEU A O 1
ATOM 818 N N . VAL A 1 96 ? -3.038 5.537 7.977 1.00 72.25 96 VAL A N 1
ATOM 819 C CA . VAL A 1 96 ? -2.001 5.154 7.008 1.00 72.25 96 VAL A CA 1
ATOM 820 C C . VAL A 1 96 ? -1.454 3.750 7.258 1.00 72.25 96 VAL A C 1
ATOM 822 O O . VAL A 1 96 ? -0.711 3.241 6.429 1.00 72.25 96 VAL A O 1
ATOM 825 N N . THR A 1 97 ? -1.783 3.130 8.399 1.00 78.62 97 THR A N 1
ATOM 826 C CA . THR A 1 97 ? -1.256 1.814 8.811 1.00 78.62 97 THR A CA 1
ATOM 827 C C . THR A 1 97 ? -2.238 0.661 8.659 1.00 78.62 97 THR A C 1
ATOM 829 O O . THR A 1 97 ? -1.836 -0.497 8.788 1.00 78.62 97 THR A O 1
ATOM 832 N N . ILE A 1 98 ? -3.509 0.970 8.407 1.00 86.62 98 ILE A N 1
ATOM 833 C CA . ILE A 1 98 ? -4.592 -0.003 8.327 1.00 86.62 98 ILE A CA 1
ATOM 834 C C . ILE A 1 98 ? -5.005 -0.207 6.873 1.00 86.62 98 ILE A C 1
ATOM 836 O O . ILE A 1 98 ? -5.257 0.753 6.143 1.00 86.62 98 ILE A O 1
ATOM 840 N N . PHE A 1 99 ? -5.104 -1.474 6.483 1.00 86.19 99 PHE A N 1
ATOM 841 C CA . PHE A 1 99 ? -5.418 -1.924 5.131 1.00 86.19 99 PHE A CA 1
ATOM 842 C C . PHE A 1 99 ? -6.582 -2.904 5.128 1.00 86.19 99 PHE A C 1
ATOM 844 O O . PHE A 1 99 ? -6.865 -3.531 6.145 1.00 86.19 99 PHE A O 1
ATOM 851 N N . PHE A 1 100 ? -7.228 -3.067 3.977 1.00 86.19 100 PHE A N 1
ATOM 852 C CA . PHE A 1 100 ? -8.328 -4.023 3.790 1.00 86.19 100 PHE A CA 1
ATOM 853 C C . PHE A 1 100 ? -7.881 -5.369 3.207 1.00 86.19 100 PHE A C 1
ATOM 855 O O . PHE A 1 100 ? -8.678 -6.297 3.107 1.00 86.19 100 PHE A O 1
ATOM 862 N N . GLU A 1 101 ? -6.604 -5.488 2.853 1.00 82.56 101 GLU A N 1
ATOM 863 C CA . GLU A 1 101 ? -5.990 -6.719 2.365 1.00 82.56 101 GLU A CA 1
ATOM 864 C C . GLU A 1 101 ? -4.727 -7.021 3.179 1.00 82.56 101 GLU A C 1
ATOM 866 O O . GLU A 1 101 ? -4.092 -6.094 3.698 1.00 82.56 101 GLU A O 1
ATOM 871 N N . PRO A 1 102 ? -4.301 -8.294 3.264 1.00 81.00 102 PRO A N 1
ATOM 872 C CA . PRO A 1 102 ? -3.048 -8.684 3.907 1.00 81.00 102 PRO A CA 1
ATOM 873 C C . PRO A 1 102 ? -1.824 -8.328 3.036 1.00 81.00 102 PRO A C 1
ATOM 875 O O . PRO A 1 102 ? -0.834 -9.059 3.003 1.00 81.00 102 PRO A O 1
ATOM 878 N N . ASN A 1 103 ? -1.866 -7.186 2.347 1.00 73.81 103 ASN A N 1
ATOM 879 C CA . ASN A 1 103 ? -0.806 -6.650 1.506 1.00 73.81 103 ASN A CA 1
ATOM 880 C C . ASN A 1 103 ? -0.646 -5.141 1.758 1.00 73.81 103 ASN A C 1
ATOM 882 O O . ASN A 1 103 ? -1.566 -4.367 1.524 1.00 73.81 103 ASN A O 1
ATOM 886 N N . SER A 1 104 ? 0.550 -4.702 2.162 1.00 60.94 104 SER A N 1
ATOM 887 C CA . SER A 1 104 ? 0.845 -3.278 2.396 1.00 60.94 104 SER A CA 1
ATOM 888 C C . SER A 1 104 ? 0.942 -2.429 1.117 1.00 60.94 104 SER A C 1
ATOM 890 O O . SER A 1 104 ? 1.132 -1.216 1.195 1.00 60.94 104 SER A O 1
ATOM 892 N N . SER A 1 105 ? 0.817 -3.040 -0.064 1.00 64.94 105 SER A N 1
ATOM 893 C CA . SER A 1 105 ? 0.709 -2.346 -1.353 1.00 64.94 105 SER A CA 1
ATOM 894 C C . SER A 1 105 ? -0.737 -2.051 -1.773 1.00 64.94 105 SER A C 1
ATOM 896 O O . SER A 1 105 ? -0.931 -1.391 -2.793 1.00 64.94 105 SER A O 1
ATOM 898 N N . SER A 1 106 ? -1.739 -2.534 -1.029 1.00 65.38 106 SER A N 1
ATOM 899 C CA . SER A 1 106 ? -3.154 -2.300 -1.333 1.00 65.38 106 SER A CA 1
ATOM 900 C C . SER A 1 106 ? -3.624 -0.918 -0.859 1.00 65.38 106 SER A C 1
ATOM 902 O O . SER A 1 106 ? -2.904 -0.184 -0.180 1.00 65.38 106 SER A O 1
ATOM 904 N N . PHE A 1 107 ? -4.872 -0.564 -1.176 1.00 70.31 107 PHE A N 1
ATOM 905 C CA . PHE A 1 107 ? -5.495 0.650 -0.648 1.00 70.31 107 PHE A CA 1
ATOM 906 C C . PHE A 1 107 ? -5.548 0.618 0.889 1.00 70.31 107 PHE A C 1
ATOM 908 O O . PHE A 1 107 ? -6.063 -0.332 1.489 1.00 70.31 107 PHE A O 1
ATOM 915 N N . ASN A 1 108 ? -5.015 1.668 1.516 1.00 77.81 108 ASN A N 1
ATOM 916 C CA . ASN A 1 108 ? -5.099 1.893 2.958 1.00 77.81 108 ASN A CA 1
ATOM 917 C C . ASN A 1 108 ? -6.365 2.695 3.316 1.00 77.81 108 ASN A C 1
ATOM 919 O O . ASN A 1 108 ? -7.043 3.268 2.457 1.00 77.81 108 ASN A O 1
ATOM 923 N N . LEU A 1 109 ? -6.681 2.763 4.606 1.00 79.94 109 LEU A N 1
ATOM 924 C CA . LEU A 1 109 ? -7.843 3.492 5.109 1.00 79.94 109 LEU A CA 1
ATOM 925 C C . LEU A 1 109 ? -7.787 5.001 4.799 1.00 79.94 109 LEU A C 1
ATOM 927 O O . LEU A 1 109 ? -8.811 5.602 4.472 1.00 79.94 109 LEU A O 1
ATOM 931 N N . ALA A 1 110 ? -6.600 5.610 4.850 1.00 75.75 110 ALA A N 1
ATOM 932 C CA . ALA A 1 110 ? -6.400 7.022 4.520 1.00 75.75 110 ALA A CA 1
ATOM 933 C C . ALA A 1 110 ? -6.815 7.358 3.074 1.00 75.75 110 ALA A C 1
ATOM 935 O O . ALA A 1 110 ? -7.436 8.396 2.838 1.00 75.75 110 ALA A O 1
ATOM 936 N N . SER A 1 111 ? -6.551 6.452 2.122 1.00 74.00 111 SER A N 1
ATOM 937 C CA . SER A 1 111 ? -6.980 6.569 0.717 1.00 74.00 111 SER A CA 1
ATOM 938 C C . SER A 1 111 ? -8.488 6.706 0.591 1.00 74.00 111 SER A C 1
ATOM 940 O O . SER A 1 111 ? -8.996 7.490 -0.209 1.00 74.00 111 SER A O 1
ATOM 942 N N . LEU A 1 112 ? -9.208 5.932 1.394 1.00 76.31 112 LEU A N 1
ATOM 943 C CA . LEU A 1 112 ? -10.655 5.850 1.344 1.00 76.31 112 LEU A CA 1
ATOM 944 C C . LEU A 1 112 ? -11.323 7.060 2.007 1.00 76.31 112 LEU A C 1
ATOM 946 O O . LEU A 1 112 ? -12.311 7.577 1.486 1.00 76.31 112 LEU A O 1
ATOM 950 N N . LEU A 1 113 ? -10.763 7.526 3.126 1.00 74.88 113 LEU A N 1
ATOM 951 C CA . LEU A 1 113 ? -11.255 8.689 3.873 1.00 74.88 113 LEU A CA 1
ATOM 952 C C . LEU A 1 113 ? -10.731 10.029 3.327 1.00 74.88 113 LEU A C 1
ATOM 954 O O . LEU A 1 113 ? -11.023 11.077 3.893 1.00 74.88 113 LEU A O 1
ATOM 958 N N . ARG A 1 114 ? -9.988 10.008 2.208 1.00 67.06 114 ARG A N 1
ATOM 959 C CA . ARG A 1 114 ? -9.415 11.191 1.537 1.00 67.06 114 ARG A CA 1
ATOM 960 C C . ARG A 1 114 ? -8.549 12.063 2.456 1.00 67.06 114 ARG A C 1
ATOM 962 O O . ARG A 1 114 ? -8.471 13.274 2.268 1.00 67.06 114 ARG A O 1
ATOM 969 N N . THR A 1 115 ? -7.890 11.456 3.437 1.00 61.50 115 THR A N 1
ATOM 970 C CA . THR A 1 115 ? -6.901 12.144 4.275 1.00 61.50 115 THR A CA 1
ATOM 971 C C . THR A 1 115 ? -5.547 12.146 3.578 1.00 61.50 115 THR A C 1
ATOM 973 O O . THR A 1 115 ? -5.231 11.181 2.879 1.00 61.50 115 THR A O 1
ATOM 976 N N . GLU A 1 116 ? -4.735 13.188 3.785 1.00 54.34 116 GLU A N 1
ATOM 977 C CA . GLU A 1 116 ? -3.352 13.207 3.296 1.00 54.34 116 GLU A CA 1
ATOM 978 C C . GLU A 1 116 ? -2.629 11.923 3.711 1.00 54.34 116 GLU A C 1
ATOM 980 O O . GLU A 1 116 ? -2.591 11.541 4.885 1.00 54.34 116 GLU A O 1
ATOM 985 N N . GLN A 1 117 ? -2.121 11.210 2.710 1.00 54.38 117 GLN A N 1
ATOM 986 C CA . GLN A 1 117 ? -1.447 9.944 2.912 1.00 54.38 117 GLN A CA 1
ATOM 987 C C . GLN A 1 117 ? 0.034 10.203 3.121 1.00 54.38 117 GLN A C 1
ATOM 989 O O . GLN A 1 117 ? 0.714 10.703 2.234 1.00 54.38 117 GLN A O 1
ATOM 994 N N . ILE A 1 118 ? 0.532 9.818 4.291 1.00 53.34 118 ILE A N 1
ATOM 995 C CA . ILE A 1 118 ? 1.964 9.671 4.529 1.00 53.34 118 ILE A CA 1
ATOM 996 C C . ILE A 1 118 ? 2.173 8.202 4.910 1.00 53.34 118 ILE A C 1
ATOM 998 O O . ILE A 1 118 ? 1.899 7.828 6.056 1.00 53.34 118 ILE A O 1
ATOM 1002 N N . PRO A 1 119 ? 2.574 7.323 3.973 1.00 50.88 119 PRO A N 1
ATOM 1003 C CA . PRO A 1 119 ? 2.833 5.924 4.283 1.00 50.88 119 PRO A CA 1
ATOM 1004 C C . PRO A 1 119 ? 3.919 5.820 5.353 1.00 50.88 119 PRO A C 1
ATOM 1006 O O . PRO A 1 119 ? 5.053 6.244 5.152 1.00 50.88 119 PRO A O 1
ATOM 1009 N N . TYR A 1 120 ? 3.590 5.216 6.493 1.00 51.78 120 TYR A N 1
ATOM 1010 C CA . TYR A 1 120 ? 4.460 5.240 7.674 1.00 51.78 120 TYR A CA 1
ATOM 1011 C C . TYR A 1 120 ? 5.759 4.416 7.526 1.00 51.78 120 TYR A C 1
ATOM 1013 O O . TYR A 1 120 ? 6.641 4.521 8.374 1.00 51.78 120 TYR A O 1
ATOM 1021 N N . TRP A 1 121 ? 5.870 3.547 6.510 1.00 50.34 121 TRP A N 1
ATOM 1022 C CA . TRP A 1 121 ? 7.057 2.709 6.248 1.00 50.34 121 TRP A CA 1
ATOM 1023 C C . TRP A 1 121 ? 7.887 3.174 5.053 1.00 50.34 121 TRP A C 1
ATOM 1025 O O . TRP A 1 121 ? 8.980 2.646 4.840 1.00 50.34 121 TRP A O 1
ATOM 1035 N N . LYS A 1 122 ? 7.380 4.111 4.246 1.00 47.09 122 LYS A N 1
ATOM 1036 C CA . LYS A 1 122 ? 8.167 4.713 3.173 1.00 47.09 122 LYS A CA 1
ATOM 1037 C C . LYS A 1 122 ? 8.854 5.930 3.777 1.00 47.09 122 LYS A C 1
ATOM 1039 O O . LYS A 1 122 ? 8.191 6.916 4.072 1.00 47.09 122 LYS A O 1
ATOM 1044 N N . ASN A 1 123 ? 10.173 5.855 3.978 1.00 39.62 123 ASN A N 1
ATOM 1045 C CA . ASN A 1 123 ? 10.979 7.061 4.177 1.00 39.62 123 ASN A CA 1
ATOM 1046 C C . ASN A 1 123 ? 10.758 7.936 2.939 1.00 39.62 123 ASN A C 1
ATOM 1048 O O . ASN A 1 123 ? 11.201 7.595 1.841 1.00 39.62 123 ASN A O 1
ATOM 1052 N N . TYR A 1 124 ? 9.950 8.976 3.107 1.00 44.69 124 TYR A N 1
ATOM 1053 C CA . TYR A 1 124 ? 9.371 9.726 2.009 1.00 44.69 124 TYR A CA 1
ATOM 1054 C C . TYR A 1 124 ? 10.341 10.834 1.614 1.00 44.69 124 TYR A C 1
ATOM 1056 O O . TYR A 1 124 ? 10.287 11.936 2.145 1.00 44.69 124 TYR A O 1
ATOM 1064 N N . ASN A 1 125 ? 11.222 10.530 0.667 1.00 47.53 125 ASN A N 1
ATOM 1065 C CA . ASN A 1 125 ? 11.664 11.547 -0.275 1.00 47.53 125 ASN A CA 1
ATOM 1066 C C . ASN A 1 125 ? 10.818 11.312 -1.535 1.00 47.53 125 ASN A C 1
ATOM 1068 O O . ASN A 1 125 ? 11.066 10.324 -2.238 1.00 47.53 125 ASN A O 1
ATOM 1072 N N . PRO A 1 126 ? 9.754 12.113 -1.766 1.00 53.66 126 PRO A N 1
ATOM 1073 C CA . PRO A 1 126 ? 8.962 12.000 -2.981 1.00 53.66 126 PRO A CA 1
ATOM 1074 C C . PRO A 1 126 ? 9.918 12.125 -4.155 1.00 53.66 126 PRO A C 1
ATOM 1076 O O . PRO A 1 126 ? 10.658 13.100 -4.243 1.00 53.66 126 PRO A O 1
ATOM 1079 N N . THR A 1 127 ? 9.938 11.116 -5.019 1.00 61.78 127 THR A N 1
ATOM 1080 C CA . THR A 1 127 ? 10.899 11.105 -6.112 1.00 61.78 127 THR A CA 1
ATOM 1081 C C . THR A 1 127 ? 10.467 12.106 -7.176 1.00 61.78 127 THR A C 1
ATOM 1083 O O . THR A 1 127 ? 9.422 11.959 -7.817 1.00 61.78 127 THR A O 1
ATOM 1086 N N . SER A 1 128 ? 11.272 13.147 -7.336 1.00 70.38 128 SER A N 1
ATOM 1087 C CA . SER A 1 128 ? 11.061 14.203 -8.316 1.00 70.38 128 SER A CA 1
ATOM 1088 C C . SER A 1 128 ? 11.395 13.727 -9.730 1.00 70.38 128 SER A C 1
ATOM 1090 O O . SER A 1 128 ? 12.203 12.818 -9.933 1.00 70.38 128 SER A O 1
ATOM 1092 N N . ILE A 1 129 ? 10.812 14.393 -10.730 1.00 71.19 129 ILE A N 1
ATOM 1093 C CA . ILE A 1 129 ? 11.170 14.196 -12.143 1.00 71.19 129 ILE A CA 1
ATOM 1094 C C . ILE A 1 129 ? 12.687 14.351 -12.328 1.00 71.19 129 ILE A C 1
ATOM 1096 O O . ILE A 1 129 ? 13.306 13.529 -12.993 1.00 71.19 129 ILE A O 1
ATOM 1100 N N . ALA A 1 130 ? 13.307 15.336 -11.669 1.00 78.12 130 ALA A N 1
ATOM 1101 C CA . ALA A 1 130 ? 14.745 15.585 -11.750 1.00 78.12 130 ALA A CA 1
ATOM 1102 C C . ALA A 1 130 ? 15.597 14.403 -11.250 1.00 78.12 130 ALA A C 1
ATOM 1104 O O . ALA A 1 130 ? 16.581 14.038 -11.897 1.00 78.12 130 ALA A O 1
ATOM 1105 N N . GLU A 1 131 ? 15.214 13.774 -10.136 1.00 81.88 131 GLU A N 1
ATOM 1106 C CA . GLU A 1 131 ? 15.916 12.603 -9.595 1.00 81.88 131 GLU A CA 1
ATOM 1107 C C . GLU A 1 131 ? 15.791 11.388 -10.518 1.00 81.88 131 GLU A C 1
ATOM 1109 O O . GLU A 1 131 ? 16.787 10.706 -10.765 1.00 81.88 131 GLU A O 1
ATOM 1114 N N . VAL A 1 132 ? 14.602 11.141 -11.081 1.00 80.88 132 VAL A N 1
ATOM 1115 C CA . VAL A 1 132 ? 14.404 10.050 -12.052 1.00 80.88 132 VAL A CA 1
ATOM 1116 C C . VAL A 1 132 ? 15.181 10.316 -13.339 1.00 80.88 132 VAL A C 1
ATOM 1118 O O . VAL A 1 132 ? 15.856 9.418 -13.838 1.00 80.88 132 VAL A O 1
ATOM 1121 N N . THR A 1 133 ? 15.163 11.547 -13.856 1.00 79.50 133 THR A N 1
ATOM 1122 C CA . THR A 1 133 ? 15.966 11.935 -15.024 1.00 79.50 133 THR A CA 1
ATOM 1123 C C . THR A 1 133 ? 17.455 11.704 -14.770 1.00 79.50 133 THR A C 1
ATOM 1125 O O . THR A 1 133 ? 18.146 11.156 -15.628 1.00 79.50 133 THR A O 1
ATOM 1128 N N . SER A 1 134 ? 17.959 12.089 -13.594 1.00 83.69 134 SER A N 1
ATOM 1129 C CA . SER A 1 134 ? 19.357 11.874 -13.199 1.00 83.69 134 SER A CA 1
ATOM 1130 C C . SER A 1 134 ? 19.712 10.384 -13.109 1.00 83.69 134 SER A C 1
ATOM 1132 O O . SER A 1 134 ? 20.740 9.944 -13.635 1.00 83.69 134 SER A O 1
ATOM 1134 N N . LEU A 1 135 ? 18.823 9.579 -12.521 1.00 84.00 135 LEU A N 1
ATOM 1135 C CA . LEU A 1 135 ? 18.966 8.126 -12.443 1.00 84.00 135 LEU A CA 1
ATOM 1136 C C . LEU A 1 135 ? 19.066 7.490 -13.836 1.00 84.00 135 LEU A C 1
ATOM 1138 O O . LEU A 1 135 ? 19.996 6.726 -14.098 1.00 84.00 135 LEU A O 1
ATOM 1142 N N . ILE A 1 136 ? 18.153 7.833 -14.751 1.00 78.50 136 ILE A N 1
ATOM 1143 C CA . ILE A 1 136 ? 18.155 7.279 -16.113 1.00 78.50 136 ILE A CA 1
ATOM 1144 C C . ILE A 1 136 ? 19.422 7.712 -16.861 1.00 78.50 136 ILE A C 1
ATOM 1146 O O . ILE A 1 136 ? 20.065 6.870 -17.485 1.00 78.50 136 ILE A O 1
ATOM 1150 N N . LYS A 1 137 ? 19.843 8.982 -16.730 1.00 79.44 137 LYS A N 1
ATOM 1151 C CA . LYS A 1 137 ? 21.109 9.484 -17.300 1.00 79.44 137 LYS A CA 1
ATOM 1152 C C . LYS A 1 137 ? 22.322 8.689 -16.808 1.00 79.44 137 LYS A C 1
ATOM 1154 O O . LYS A 1 137 ? 23.222 8.394 -17.593 1.00 79.44 137 LYS A O 1
ATOM 1159 N N . THR A 1 138 ? 22.330 8.300 -15.537 1.00 76.75 138 THR A N 1
ATOM 1160 C CA . THR A 1 138 ? 23.396 7.468 -14.957 1.00 76.75 138 THR A CA 1
ATOM 1161 C C . THR A 1 138 ? 23.378 6.042 -15.527 1.00 76.75 138 THR A C 1
ATOM 1163 O O . THR A 1 138 ? 24.435 5.479 -15.808 1.00 76.75 138 THR A O 1
ATOM 1166 N N . LEU A 1 139 ? 22.192 5.473 -15.771 1.00 68.94 139 LEU A N 1
ATOM 1167 C CA . LEU A 1 139 ? 22.014 4.142 -16.374 1.00 68.94 139 LEU A CA 1
ATOM 1168 C C . LEU A 1 139 ? 22.449 4.072 -17.849 1.00 68.94 139 LEU A C 1
ATOM 1170 O O . LEU A 1 139 ? 22.957 3.038 -18.287 1.00 68.94 139 LEU A O 1
ATOM 1174 N N . THR A 1 140 ? 22.303 5.161 -18.611 1.00 66.88 140 THR A N 1
ATOM 1175 C CA . THR A 1 140 ? 22.821 5.278 -19.992 1.00 66.88 140 THR A CA 1
ATOM 1176 C C . THR A 1 140 ? 24.337 5.082 -20.070 1.00 66.88 140 THR A C 1
ATOM 1178 O O . THR A 1 140 ? 24.830 4.579 -21.072 1.00 66.88 140 THR A O 1
ATOM 1181 N N . ASN A 1 141 ? 25.072 5.442 -19.013 1.00 64.19 141 ASN A N 1
ATOM 1182 C CA . ASN A 1 141 ? 26.536 5.401 -18.996 1.00 64.19 141 ASN A CA 1
ATOM 1183 C C . ASN A 1 141 ? 27.110 4.044 -18.541 1.00 64.19 141 ASN A C 1
ATOM 1185 O O . ASN A 1 141 ? 28.323 3.857 -18.594 1.00 64.19 141 ASN A O 1
ATOM 1189 N N . SER A 1 142 ? 26.276 3.108 -18.067 1.00 58.47 142 SER A N 1
ATOM 1190 C CA . SER A 1 142 ? 26.729 1.865 -17.415 1.00 58.47 142 SER A CA 1
ATOM 1191 C C . SER A 1 142 ? 26.310 0.564 -18.118 1.00 58.47 142 SER A C 1
ATOM 1193 O O . SER A 1 142 ? 26.906 -0.490 -17.870 1.00 58.47 142 SER A O 1
ATOM 1195 N N . ASN A 1 143 ? 25.326 0.596 -19.023 1.00 56.53 143 ASN A N 1
ATOM 1196 C CA . ASN A 1 143 ? 24.762 -0.620 -19.619 1.00 56.53 143 ASN A CA 1
ATOM 1197 C C . ASN A 1 143 ? 25.492 -1.085 -20.891 1.00 56.53 143 ASN A C 1
ATOM 1199 O O . ASN A 1 143 ? 25.327 -0.517 -21.960 1.00 56.53 143 ASN A O 1
ATOM 1203 N N . HIS A 1 144 ? 26.203 -2.213 -20.789 1.00 52.38 144 HIS A N 1
ATOM 1204 C CA . HIS A 1 144 ? 26.958 -2.850 -21.882 1.00 52.38 144 HIS A CA 1
ATOM 1205 C C . HIS A 1 144 ? 26.120 -3.811 -22.766 1.00 52.38 144 HIS A C 1
ATOM 1207 O O . HIS A 1 144 ? 26.673 -4.479 -23.635 1.00 52.38 144 HIS A O 1
ATOM 1213 N N . LYS A 1 145 ? 24.803 -3.953 -22.519 1.00 54.19 145 LYS A N 1
ATOM 1214 C CA . LYS A 1 145 ? 23.915 -4.926 -23.206 1.00 54.19 145 LYS A CA 1
ATOM 1215 C C . LYS A 1 145 ? 22.976 -4.337 -24.264 1.00 54.19 145 LYS A C 1
ATOM 1217 O O . LYS A 1 145 ? 22.478 -5.099 -25.083 1.00 54.19 145 LYS A O 1
ATOM 1222 N N . PHE A 1 146 ? 22.720 -3.033 -24.236 1.00 55.72 146 PHE A N 1
ATOM 1223 C CA . PHE A 1 146 ? 21.931 -2.337 -25.257 1.00 55.72 146 PHE A CA 1
ATOM 1224 C C . PHE A 1 146 ? 22.858 -1.427 -26.045 1.00 55.72 146 PHE A C 1
ATOM 1226 O O . PHE A 1 146 ? 23.782 -0.856 -25.468 1.00 55.72 146 PHE A O 1
ATOM 1233 N N . PHE A 1 147 ? 22.603 -1.280 -27.345 1.00 55.97 147 PHE A N 1
ATOM 1234 C CA . PHE A 1 147 ? 23.388 -0.390 -28.204 1.00 55.97 147 PHE A CA 1
ATOM 1235 C C . PHE A 1 147 ? 23.205 1.078 -27.788 1.00 55.97 147 PHE A C 1
ATOM 1237 O O . PHE A 1 147 ? 24.097 1.904 -27.961 1.00 55.97 147 PHE A O 1
ATOM 1244 N N . GLY A 1 148 ? 22.053 1.394 -27.190 1.00 69.69 148 GLY A N 1
ATOM 1245 C CA . GLY A 1 148 ? 21.799 2.681 -26.564 1.00 69.69 148 GLY A CA 1
ATOM 1246 C C . GLY A 1 148 ? 20.508 2.699 -25.754 1.00 69.69 148 GLY A C 1
ATOM 1247 O O . GLY A 1 148 ? 19.613 1.868 -25.937 1.00 69.69 148 GLY A O 1
ATOM 1248 N N . VAL A 1 149 ? 20.412 3.683 -24.861 1.00 78.94 149 VAL A N 1
ATOM 1249 C CA . VAL A 1 149 ? 19.177 4.050 -24.165 1.00 78.94 149 VAL A CA 1
ATOM 1250 C C . VAL A 1 149 ? 18.830 5.483 -24.565 1.00 78.94 149 VAL A C 1
ATOM 1252 O O . VAL A 1 149 ? 19.627 6.398 -24.377 1.00 78.94 149 VAL A O 1
ATOM 1255 N N . GLY A 1 150 ? 17.652 5.667 -25.155 1.00 81.12 150 GLY A N 1
ATOM 1256 C CA . GLY A 1 150 ? 17.100 6.976 -25.486 1.00 81.12 150 GLY A CA 1
ATOM 1257 C C . GLY A 1 150 ? 16.251 7.506 -24.339 1.00 81.12 150 GLY A C 1
ATOM 1258 O O . GLY A 1 150 ? 15.489 6.757 -23.732 1.00 81.12 150 GLY A O 1
ATOM 1259 N N . ILE A 1 151 ? 16.355 8.801 -24.058 1.00 85.44 151 ILE A N 1
ATOM 1260 C CA . ILE A 1 151 ? 15.506 9.491 -23.083 1.00 85.44 151 ILE A CA 1
ATOM 1261 C C . ILE A 1 151 ? 14.748 10.581 -23.827 1.00 85.44 151 ILE A C 1
ATOM 12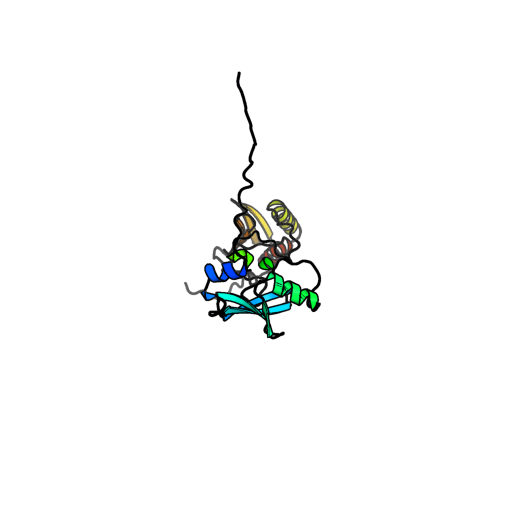63 O O . ILE A 1 151 ? 15.350 11.343 -24.584 1.00 85.44 151 ILE A O 1
ATOM 1267 N N . ARG A 1 152 ? 13.439 10.674 -23.598 1.00 87.00 152 ARG A N 1
ATOM 1268 C CA . ARG A 1 152 ? 12.615 11.781 -24.089 1.00 87.00 152 ARG A CA 1
ATOM 1269 C C . ARG A 1 152 ? 11.721 12.313 -22.982 1.00 87.00 152 ARG A C 1
ATOM 1271 O O . ARG A 1 152 ? 11.115 11.541 -22.241 1.00 87.00 152 ARG A O 1
ATOM 1278 N N . GLU A 1 153 ? 11.627 13.628 -22.888 1.00 82.88 153 GLU A N 1
ATOM 1279 C CA . GLU A 1 153 ? 10.648 14.276 -22.024 1.00 82.88 153 GLU A CA 1
ATOM 1280 C C . GLU A 1 153 ? 9.265 14.192 -22.675 1.00 82.88 153 GLU A C 1
ATOM 1282 O O . GLU A 1 153 ? 9.123 14.326 -23.893 1.00 82.88 153 GLU A O 1
ATOM 1287 N N . ILE A 1 154 ? 8.243 13.934 -21.865 1.00 84.44 154 ILE A N 1
ATOM 1288 C CA . ILE A 1 154 ? 6.840 13.990 -22.275 1.00 84.44 154 ILE A CA 1
ATOM 1289 C C . ILE A 1 154 ? 6.057 14.799 -21.239 1.00 84.44 154 ILE A C 1
ATOM 1291 O O . ILE A 1 154 ? 6.536 15.038 -20.131 1.00 84.44 154 ILE A O 1
ATOM 1295 N N . ILE A 1 155 ? 4.840 15.218 -21.588 1.00 80.62 155 ILE A N 1
ATOM 1296 C CA . ILE A 1 155 ? 3.966 15.931 -20.649 1.00 80.62 155 ILE A CA 1
ATOM 1297 C C . ILE A 1 155 ? 3.762 15.057 -19.410 1.00 80.62 155 ILE A C 1
ATOM 1299 O O . ILE A 1 155 ? 3.352 13.899 -19.525 1.00 80.62 155 ILE A O 1
ATOM 1303 N N . ASP A 1 156 ? 4.097 15.623 -18.250 1.00 83.50 156 ASP A N 1
ATOM 1304 C CA . ASP A 1 156 ? 4.054 14.958 -16.952 1.00 83.50 156 ASP A CA 1
ATOM 1305 C C . ASP A 1 156 ? 4.789 13.606 -16.941 1.00 83.50 156 ASP A C 1
ATOM 1307 O O . ASP A 1 156 ? 4.337 12.654 -16.310 1.00 83.50 156 ASP A O 1
ATOM 1311 N N . GLY A 1 157 ? 5.910 13.460 -17.655 1.00 87.44 157 GLY A N 1
ATOM 1312 C CA . GLY A 1 157 ? 6.580 12.166 -17.729 1.00 87.44 157 GLY A CA 1
ATOM 1313 C C . GLY A 1 157 ? 7.915 12.107 -18.445 1.00 87.44 157 GLY A C 1
ATOM 1314 O O . GLY A 1 157 ? 8.420 13.078 -19.001 1.00 87.44 157 GLY A O 1
ATOM 1315 N N . ILE A 1 158 ? 8.476 10.901 -18.448 1.00 90.00 158 ILE A N 1
ATOM 1316 C CA . ILE A 1 158 ? 9.704 10.559 -19.161 1.00 90.00 158 ILE A CA 1
ATOM 1317 C C . ILE A 1 158 ? 9.470 9.259 -19.928 1.00 90.00 158 ILE A C 1
ATOM 1319 O O . ILE A 1 158 ? 8.983 8.275 -19.371 1.00 90.00 158 ILE A O 1
ATOM 1323 N N . GLY A 1 159 ? 9.833 9.254 -21.206 1.00 91.06 159 GLY A N 1
ATOM 1324 C CA . GLY A 1 159 ? 9.966 8.049 -22.014 1.00 91.06 159 GLY A CA 1
ATOM 1325 C C . GLY A 1 159 ? 11.413 7.561 -22.019 1.00 91.06 159 GLY A C 1
ATOM 1326 O O . GLY A 1 159 ? 12.335 8.344 -22.252 1.00 91.06 159 GLY A O 1
ATOM 1327 N N . VAL A 1 160 ? 11.603 6.269 -21.773 1.00 90.44 160 VAL A N 1
ATOM 1328 C CA . VAL A 1 160 ? 12.889 5.571 -21.791 1.00 90.44 160 VAL A CA 1
ATOM 1329 C C . VAL A 1 160 ? 12.824 4.472 -22.833 1.00 90.44 160 VAL A C 1
ATOM 1331 O O . VAL A 1 160 ? 12.062 3.514 -22.711 1.00 90.44 160 VAL A O 1
ATOM 1334 N N . THR A 1 161 ? 13.649 4.611 -23.854 1.00 89.31 161 THR A N 1
ATOM 1335 C CA . THR A 1 161 ? 13.659 3.737 -25.015 1.00 89.31 161 THR A CA 1
ATOM 1336 C C . THR A 1 161 ? 14.911 2.875 -25.011 1.00 89.31 161 THR A C 1
ATOM 1338 O O . THR A 1 161 ? 16.014 3.389 -24.844 1.00 89.31 161 THR A O 1
ATOM 1341 N N . PHE A 1 162 ? 14.752 1.569 -25.211 1.00 85.75 162 PHE A N 1
ATOM 1342 C CA . PHE A 1 162 ? 15.844 0.599 -25.228 1.00 85.75 162 PHE A CA 1
ATOM 1343 C C . PHE A 1 162 ? 16.048 0.077 -26.651 1.00 85.75 162 PHE A C 1
ATOM 1345 O O . PHE A 1 162 ? 15.113 -0.456 -27.261 1.00 85.75 162 PHE A O 1
ATOM 1352 N N . PHE A 1 163 ? 17.270 0.238 -27.162 1.00 79.56 163 PHE A N 1
ATOM 1353 C CA . PHE A 1 163 ? 17.653 -0.158 -28.516 1.00 79.56 163 PHE A CA 1
ATOM 1354 C C . PHE A 1 163 ? 18.581 -1.375 -28.498 1.00 79.56 163 PHE A C 1
ATOM 1356 O O . PHE A 1 163 ? 19.615 -1.364 -27.822 1.00 79.56 163 PHE A O 1
ATOM 1363 N N . GLU A 1 164 ? 18.239 -2.402 -29.273 1.00 73.38 164 GLU A N 1
ATOM 1364 C CA . GLU A 1 164 ? 19.145 -3.521 -29.557 1.00 73.38 164 GLU A CA 1
ATOM 1365 C C . GLU A 1 164 ? 20.104 -3.152 -30.710 1.00 73.38 164 GLU A C 1
ATOM 1367 O O . GLU A 1 164 ? 20.102 -2.020 -31.210 1.00 73.38 164 GLU A O 1
ATOM 1372 N N . ASN A 1 165 ? 20.963 -4.089 -31.119 1.00 65.50 165 ASN A N 1
ATOM 1373 C CA . ASN A 1 165 ? 21.879 -3.921 -32.247 1.00 65.50 165 ASN A CA 1
ATOM 1374 C C . ASN A 1 165 ? 21.143 -3.374 -33.487 1.00 65.50 165 ASN A C 1
ATOM 1376 O O . ASN A 1 165 ? 19.977 -3.685 -33.725 1.00 65.50 165 ASN A O 1
ATOM 1380 N N . GLU A 1 166 ? 21.832 -2.544 -34.276 1.00 64.31 166 GLU A N 1
ATOM 1381 C CA . GLU A 1 166 ? 21.265 -1.827 -35.437 1.00 64.31 166 GLU A CA 1
ATOM 1382 C C . GLU A 1 166 ? 20.206 -0.757 -35.096 1.00 64.31 166 GLU A C 1
ATOM 1384 O O . GLU A 1 166 ? 19.441 -0.356 -35.970 1.00 64.31 166 GLU A O 1
ATOM 1389 N N . GLN A 1 167 ? 20.152 -0.268 -33.847 1.00 63.62 167 GLN A N 1
ATOM 1390 C CA . GLN A 1 167 ? 19.228 0.796 -33.407 1.00 63.62 167 GLN A CA 1
ATOM 1391 C C . GLN A 1 167 ? 17.736 0.450 -33.576 1.00 63.62 167 GLN A C 1
ATOM 1393 O O . GLN A 1 167 ? 16.877 1.334 -33.617 1.00 63.62 167 GLN A O 1
ATOM 1398 N N . LYS A 1 168 ? 17.396 -0.840 -33.648 1.00 70.56 168 LYS A N 1
ATOM 1399 C CA . LYS A 1 168 ? 15.999 -1.276 -33.691 1.00 70.56 168 LYS A CA 1
ATOM 1400 C C . LYS A 1 168 ? 15.348 -1.062 -32.324 1.00 70.56 168 LYS A C 1
ATOM 1402 O O . LYS A 1 168 ? 15.884 -1.459 -31.289 1.00 70.56 168 LYS A O 1
ATOM 1407 N N . LEU A 1 169 ? 14.183 -0.410 -32.335 1.00 68.62 169 LEU A N 1
ATOM 1408 C CA . LEU A 1 169 ? 13.352 -0.192 -31.153 1.00 68.62 169 LEU A CA 1
ATOM 1409 C C . LEU A 1 169 ? 12.852 -1.537 -30.616 1.00 68.62 169 LEU A C 1
ATOM 1411 O O . LEU A 1 169 ? 12.005 -2.170 -31.245 1.00 68.62 169 LEU A O 1
ATOM 1415 N N . GLU A 1 170 ? 13.314 -1.939 -29.435 1.00 77.50 170 GLU A N 1
ATOM 1416 C CA . GLU A 1 170 ? 12.838 -3.166 -28.791 1.00 77.50 170 GLU A CA 1
ATOM 1417 C C . GLU A 1 170 ? 11.789 -2.884 -27.720 1.00 77.50 170 GLU A C 1
ATOM 1419 O O . GLU A 1 170 ? 10.734 -3.526 -27.688 1.00 77.50 170 GLU A O 1
ATOM 1424 N N . LYS A 1 171 ? 12.076 -1.929 -26.829 1.00 88.50 171 LYS A N 1
ATOM 1425 C CA . LYS A 1 171 ? 11.229 -1.633 -25.671 1.00 88.50 171 LYS A CA 1
ATOM 1426 C C . LYS A 1 171 ? 11.118 -0.141 -25.442 1.00 88.50 171 LYS A C 1
ATOM 1428 O O . LYS A 1 171 ? 12.094 0.593 -25.578 1.00 88.50 171 LYS A O 1
ATOM 1433 N N . ASP A 1 172 ? 9.944 0.278 -25.010 1.00 90.75 172 ASP A N 1
ATOM 1434 C CA . ASP A 1 172 ? 9.660 1.656 -24.658 1.00 90.75 172 ASP A CA 1
ATOM 1435 C C . ASP A 1 172 ? 8.917 1.711 -23.325 1.00 90.75 172 ASP A C 1
ATOM 1437 O O . ASP A 1 172 ? 7.771 1.273 -23.218 1.00 90.75 172 ASP A O 1
ATOM 1441 N N . LEU A 1 173 ? 9.600 2.197 -22.292 1.00 93.12 173 LEU A N 1
ATOM 1442 C CA . LEU A 1 173 ? 9.061 2.385 -20.952 1.00 93.12 173 LEU A CA 1
ATOM 1443 C C . LEU A 1 173 ? 8.675 3.848 -20.773 1.00 93.12 173 LEU A C 1
ATOM 1445 O O . LEU A 1 173 ? 9.518 4.736 -20.833 1.00 93.12 173 LEU A O 1
ATOM 1449 N N . ILE A 1 174 ? 7.412 4.100 -20.479 1.00 94.00 174 ILE A N 1
ATOM 1450 C CA . ILE A 1 174 ? 6.894 5.423 -20.172 1.00 94.00 174 ILE A CA 1
ATOM 1451 C C . ILE A 1 174 ? 6.622 5.509 -18.672 1.00 94.00 174 ILE A C 1
ATOM 1453 O O . ILE A 1 174 ? 5.889 4.695 -18.113 1.00 94.00 174 ILE A O 1
ATOM 1457 N N . ILE A 1 175 ? 7.196 6.520 -18.030 1.00 92.94 175 ILE A N 1
ATOM 1458 C CA . ILE A 1 175 ? 7.009 6.843 -16.617 1.00 92.94 175 ILE A CA 1
ATOM 1459 C C . ILE A 1 175 ? 6.210 8.146 -16.554 1.00 92.94 175 ILE A C 1
ATOM 1461 O O . ILE A 1 175 ? 6.721 9.193 -16.944 1.00 92.94 175 ILE A O 1
ATOM 1465 N N . LYS A 1 176 ? 4.956 8.089 -16.097 1.00 91.44 176 LYS A N 1
ATOM 1466 C CA . LYS A 1 176 ? 4.052 9.252 -16.013 1.00 91.44 176 LYS A CA 1
ATOM 1467 C C . LYS A 1 176 ? 3.788 9.640 -14.568 1.00 91.44 176 LYS A C 1
ATOM 1469 O O . LYS A 1 176 ? 3.416 8.785 -13.763 1.00 91.44 176 LYS A O 1
ATOM 1474 N N . TRP A 1 177 ? 3.894 10.923 -14.275 1.00 85.12 177 TRP A N 1
ATOM 1475 C CA . TRP A 1 177 ? 3.494 11.557 -13.035 1.00 85.12 177 TRP A CA 1
ATOM 1476 C C . TRP A 1 177 ? 2.021 11.945 -13.102 1.00 85.12 177 TRP A C 1
ATOM 1478 O O . TRP A 1 177 ? 1.506 12.432 -14.102 1.00 85.12 177 TRP A O 1
ATOM 1488 N N . GLN A 1 178 ? 1.327 11.712 -11.999 1.00 82.19 178 GLN A N 1
ATOM 1489 C CA . GLN A 1 178 ? -0.047 12.123 -11.768 1.00 82.19 178 GLN A CA 1
ATOM 1490 C C . GLN A 1 178 ? -0.085 12.738 -10.373 1.00 82.19 178 GLN A C 1
ATOM 1492 O O . GLN A 1 178 ? -0.325 12.051 -9.376 1.00 82.19 178 GLN A O 1
ATOM 1497 N N . LYS A 1 179 ? 0.218 14.039 -10.293 1.00 79.06 179 LYS A N 1
ATOM 1498 C CA . LYS A 1 179 ? 0.515 14.730 -9.027 1.00 79.06 179 LYS A CA 1
ATOM 1499 C C . LYS A 1 179 ? 1.711 14.056 -8.332 1.00 79.06 179 LYS A C 1
ATOM 1501 O O . LYS A 1 179 ? 2.802 14.042 -8.886 1.00 79.06 179 LYS A O 1
ATOM 1506 N N . ASN A 1 180 ? 1.493 13.444 -7.168 1.00 72.75 180 ASN A N 1
ATOM 1507 C CA . ASN A 1 180 ? 2.528 12.756 -6.386 1.00 72.75 180 ASN A CA 1
ATOM 1508 C C . ASN A 1 180 ? 2.629 11.253 -6.714 1.00 72.75 180 ASN A C 1
ATOM 1510 O O . ASN A 1 180 ? 3.424 10.537 -6.108 1.00 72.75 180 ASN A O 1
ATOM 1514 N N . LEU A 1 181 ? 1.795 10.753 -7.630 1.00 81.25 181 LEU A N 1
ATOM 1515 C CA . LEU A 1 181 ? 1.765 9.349 -8.027 1.00 81.25 181 LEU A CA 1
ATOM 1516 C C . LEU A 1 181 ? 2.531 9.148 -9.329 1.00 81.25 181 LEU A C 1
ATOM 1518 O O . LEU A 1 181 ? 2.607 10.046 -10.162 1.00 81.25 181 LEU A O 1
ATOM 1522 N N . ILE A 1 182 ? 3.047 7.942 -9.526 1.00 87.31 182 ILE A N 1
ATOM 1523 C CA . ILE A 1 182 ? 3.762 7.540 -10.731 1.00 87.31 182 ILE A CA 1
ATOM 1524 C C . ILE A 1 182 ? 3.028 6.342 -11.330 1.00 87.31 182 ILE A C 1
ATOM 1526 O O . ILE A 1 182 ? 2.591 5.444 -10.615 1.00 87.31 182 ILE A O 1
ATOM 1530 N N . SER A 1 183 ? 2.900 6.284 -12.650 1.00 90.06 183 SER A N 1
ATOM 1531 C CA . SER A 1 183 ? 2.367 5.156 -13.427 1.00 90.06 183 SER A CA 1
ATOM 1532 C C . SER A 1 183 ? 3.392 4.717 -14.474 1.00 90.06 183 SER A C 1
ATOM 1534 O O . SER A 1 183 ? 4.263 5.501 -14.850 1.00 90.06 183 SER A O 1
ATOM 1536 N N . TYR A 1 184 ? 3.321 3.452 -14.887 1.00 93.44 184 TYR A N 1
ATOM 1537 C CA . TYR A 1 184 ? 4.178 2.906 -15.938 1.00 93.44 184 TYR A CA 1
ATOM 1538 C C . TYR A 1 184 ? 3.344 2.437 -17.116 1.00 93.44 184 TYR A C 1
ATOM 1540 O O . TYR A 1 184 ? 2.310 1.802 -16.918 1.00 93.44 184 TYR A O 1
ATOM 1548 N N . GLU A 1 185 ? 3.837 2.660 -18.322 1.00 94.00 185 GLU A N 1
ATOM 1549 C CA . GLU A 1 185 ? 3.412 1.936 -19.517 1.00 94.00 185 GLU A CA 1
ATOM 1550 C C . GLU A 1 185 ? 4.653 1.321 -20.149 1.00 94.00 185 GLU A C 1
ATOM 1552 O O . GLU A 1 185 ? 5.704 1.952 -20.183 1.00 94.00 185 GLU A O 1
ATOM 1557 N N . LEU A 1 186 ? 4.552 0.087 -20.628 1.00 93.38 186 LEU A N 1
ATOM 1558 C CA . LEU A 1 186 ? 5.646 -0.577 -21.321 1.00 93.38 186 LEU A CA 1
ATOM 1559 C C . LEU A 1 186 ? 5.139 -1.079 -22.661 1.00 93.38 186 LEU A C 1
ATOM 1561 O O . LEU A 1 186 ? 4.134 -1.785 -22.719 1.00 93.38 186 LEU A O 1
ATOM 1565 N N . TYR A 1 187 ? 5.865 -0.753 -23.718 1.00 90.19 187 TYR A N 1
ATOM 1566 C CA . TYR A 1 187 ? 5.632 -1.265 -25.055 1.00 90.19 187 TYR A CA 1
ATOM 1567 C C . TYR A 1 187 ? 6.825 -2.120 -25.461 1.00 90.19 187 TYR A C 1
ATOM 1569 O O . TYR A 1 187 ? 7.967 -1.692 -25.334 1.00 90.19 187 TYR A O 1
ATOM 1577 N N . ILE A 1 188 ? 6.566 -3.331 -25.941 1.00 87.69 188 ILE A N 1
ATOM 1578 C CA . ILE A 1 188 ? 7.579 -4.235 -26.488 1.00 87.69 188 ILE A CA 1
ATOM 1579 C C . ILE A 1 188 ? 7.237 -4.451 -27.955 1.00 87.69 188 ILE A C 1
ATOM 1581 O O . ILE A 1 188 ? 6.143 -4.928 -28.262 1.00 87.69 188 ILE A O 1
ATOM 1585 N N . LEU A 1 189 ? 8.141 -4.067 -28.859 1.00 84.19 189 LEU A N 1
ATOM 1586 C CA . LEU A 1 189 ? 7.916 -4.105 -30.311 1.00 84.19 189 LEU A CA 1
ATOM 1587 C C . LEU A 1 189 ? 6.566 -3.463 -30.708 1.00 84.19 189 LEU A C 1
ATOM 1589 O O . LEU A 1 189 ? 5.795 -4.014 -31.493 1.00 84.19 189 LEU A O 1
ATOM 1593 N N . GLY A 1 190 ? 6.239 -2.326 -30.082 1.00 82.94 190 GLY A N 1
ATOM 1594 C CA . GLY A 1 190 ? 4.990 -1.580 -30.294 1.00 82.94 190 GLY A CA 1
ATOM 1595 C C . GLY A 1 190 ? 3.742 -2.149 -29.604 1.00 82.94 190 GLY A C 1
ATOM 1596 O O . GLY A 1 190 ? 2.693 -1.510 -29.634 1.00 82.94 190 GLY A O 1
ATOM 1597 N N . LYS A 1 191 ? 3.820 -3.312 -28.946 1.00 86.12 191 LYS A N 1
ATOM 1598 C CA . LYS A 1 191 ? 2.688 -3.916 -28.224 1.00 86.12 191 LYS A CA 1
ATOM 1599 C C . LYS A 1 191 ? 2.721 -3.548 -26.745 1.00 86.12 191 LYS A C 1
ATOM 1601 O O . LYS A 1 191 ? 3.738 -3.746 -26.084 1.00 86.12 191 LYS A O 1
ATOM 1606 N N . SER A 1 192 ? 1.601 -3.065 -26.210 1.00 89.50 192 SER A N 1
ATOM 1607 C CA . SER A 1 192 ? 1.469 -2.743 -24.786 1.00 89.50 192 SER A CA 1
ATOM 1608 C C . SER A 1 192 ? 1.562 -3.997 -23.915 1.00 89.50 192 SER A C 1
ATOM 1610 O O . SER A 1 192 ? 0.865 -4.987 -24.157 1.00 89.50 192 SER A O 1
ATOM 1612 N N . VAL A 1 193 ? 2.351 -3.925 -22.855 1.00 88.56 193 VAL A N 1
ATOM 1613 C CA . VAL A 1 193 ? 2.471 -4.946 -21.817 1.00 88.56 193 VAL A CA 1
ATOM 1614 C C . VAL A 1 193 ? 1.585 -4.550 -20.643 1.00 88.56 193 VAL A C 1
ATOM 1616 O O . VAL A 1 193 ? 1.586 -3.392 -20.250 1.00 88.56 193 VAL A O 1
ATOM 1619 N N . LYS A 1 194 ? 0.828 -5.503 -20.085 1.00 87.00 194 LYS A N 1
ATOM 1620 C CA . LYS A 1 194 ? -0.117 -5.243 -18.982 1.00 87.00 194 LYS A CA 1
ATOM 1621 C C . LYS A 1 194 ? 0.535 -5.210 -17.597 1.00 87.00 194 LYS A C 1
ATOM 1623 O O . LYS A 1 194 ? -0.059 -4.695 -16.653 1.00 87.00 194 LYS A O 1
ATOM 1628 N N . GLU A 1 195 ? 1.723 -5.791 -17.460 1.00 86.38 195 GLU A N 1
ATOM 1629 C CA . GLU A 1 195 ? 2.385 -5.980 -16.172 1.00 86.38 195 GLU A CA 1
ATOM 1630 C C . GLU A 1 195 ? 3.914 -5.984 -16.306 1.00 86.38 195 GLU A C 1
ATOM 1632 O O . GLU A 1 195 ? 4.467 -6.584 -17.227 1.00 86.38 195 GLU A O 1
ATOM 1637 N N . ILE A 1 196 ? 4.603 -5.333 -15.370 1.00 85.75 196 ILE A N 1
ATOM 1638 C CA . ILE A 1 196 ? 6.062 -5.231 -15.2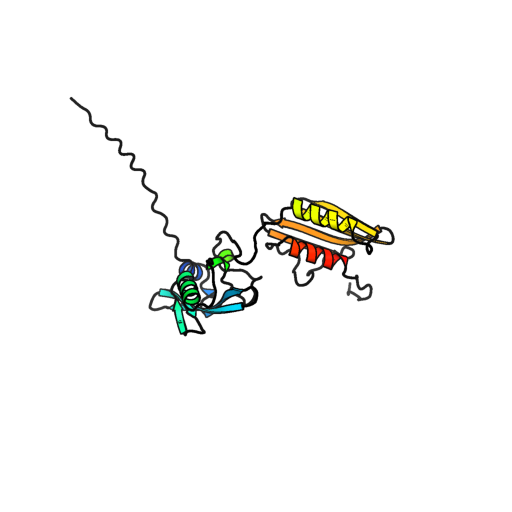98 1.00 85.75 196 ILE A CA 1
ATOM 1639 C C . ILE A 1 196 ? 6.493 -5.729 -13.920 1.00 85.75 196 ILE A C 1
ATOM 1641 O O . ILE A 1 196 ? 6.306 -5.027 -12.931 1.00 85.75 196 ILE A O 1
ATOM 1645 N N . ASN A 1 197 ? 7.078 -6.926 -13.834 1.00 82.94 197 ASN A N 1
ATOM 1646 C CA . ASN A 1 197 ? 7.611 -7.466 -12.576 1.00 82.94 197 ASN A CA 1
ATOM 1647 C C . ASN A 1 197 ? 6.606 -7.416 -11.394 1.00 82.94 197 ASN A C 1
ATOM 1649 O O . ASN A 1 197 ? 6.939 -6.917 -10.318 1.00 82.94 197 ASN A O 1
ATOM 1653 N N . GLY A 1 198 ? 5.359 -7.859 -11.591 1.00 76.50 198 GLY A N 1
ATOM 1654 C CA . GLY A 1 198 ? 4.316 -7.773 -10.559 1.00 76.50 198 GLY A CA 1
ATOM 1655 C C . GLY A 1 198 ? 3.556 -6.442 -10.514 1.00 76.50 198 GLY A C 1
ATOM 1656 O O . GLY A 1 198 ? 2.615 -6.302 -9.735 1.00 76.50 198 GLY A O 1
ATOM 1657 N N . ILE A 1 199 ? 3.958 -5.441 -11.306 1.00 79.38 199 ILE A N 1
ATOM 1658 C CA . ILE A 1 199 ? 3.351 -4.104 -11.318 1.00 79.38 199 ILE A CA 1
ATOM 1659 C C . ILE A 1 199 ? 2.424 -3.973 -12.522 1.00 79.38 199 ILE A C 1
ATOM 1661 O O . ILE A 1 199 ? 2.881 -3.955 -13.662 1.00 79.38 199 ILE A O 1
ATOM 1665 N N . VAL A 1 200 ? 1.126 -3.809 -12.277 1.00 81.88 200 VAL A N 1
ATOM 1666 C CA . VAL A 1 200 ? 0.144 -3.547 -13.338 1.00 81.88 200 VAL A CA 1
ATOM 1667 C C . VAL A 1 200 ? 0.404 -2.176 -13.976 1.00 81.88 200 VAL A C 1
ATOM 1669 O O . VAL A 1 200 ? 0.506 -1.160 -13.282 1.00 81.88 200 VAL A O 1
ATOM 1672 N N . THR A 1 201 ? 0.505 -2.135 -15.303 1.00 85.19 201 THR A N 1
ATOM 1673 C CA . THR A 1 201 ? 0.717 -0.895 -16.067 1.00 85.19 201 THR A CA 1
ATOM 1674 C C . THR A 1 201 ? -0.525 -0.007 -16.074 1.00 85.19 201 THR A C 1
ATOM 1676 O O . THR A 1 201 ? -1.648 -0.495 -15.974 1.00 85.19 201 THR A O 1
ATOM 1679 N N . GLY A 1 202 ? -0.341 1.304 -16.221 1.00 82.94 202 GLY A N 1
ATOM 1680 C CA . GLY A 1 202 ? -1.418 2.300 -16.241 1.00 82.94 202 GLY A CA 1
ATOM 1681 C C . GLY A 1 202 ? -1.960 2.676 -14.859 1.00 82.94 202 GLY A C 1
ATOM 1682 O O . GLY A 1 202 ? -2.672 3.670 -14.736 1.00 82.94 202 GLY A O 1
ATOM 1683 N N . ILE A 1 203 ? -1.589 1.947 -13.801 1.00 81.00 203 ILE A N 1
ATOM 1684 C CA . ILE A 1 203 ? -1.985 2.281 -12.430 1.00 81.00 203 ILE A CA 1
ATOM 1685 C C . ILE A 1 203 ? -0.980 3.264 -11.824 1.00 81.00 203 ILE A C 1
ATOM 1687 O O . ILE A 1 203 ? 0.226 2.996 -11.742 1.00 81.00 203 ILE A O 1
ATOM 1691 N N . ALA A 1 204 ? -1.493 4.412 -11.384 1.00 84.94 204 ALA A N 1
ATOM 1692 C CA . ALA A 1 204 ? -0.719 5.416 -10.676 1.00 84.94 204 ALA A CA 1
ATOM 1693 C C . ALA A 1 204 ? -0.662 5.105 -9.179 1.00 84.94 204 ALA A C 1
ATOM 1695 O O . ALA A 1 204 ? -1.687 5.019 -8.506 1.00 84.94 204 ALA A O 1
ATOM 1696 N N . THR A 1 205 ? 0.550 4.935 -8.660 1.00 79.44 205 THR A N 1
ATOM 1697 C CA . THR A 1 205 ? 0.818 4.690 -7.243 1.00 79.44 205 THR A CA 1
ATOM 1698 C C . THR A 1 205 ? 2.054 5.465 -6.806 1.00 79.44 205 THR A C 1
ATOM 1700 O O . THR A 1 205 ? 2.876 5.866 -7.625 1.00 79.44 205 THR A O 1
ATOM 1703 N N . GLU A 1 206 ? 2.211 5.703 -5.510 1.00 76.19 206 GLU A N 1
ATOM 1704 C CA . GLU A 1 206 ? 3.437 6.312 -4.995 1.00 76.19 206 GLU A CA 1
ATOM 1705 C C . GLU A 1 206 ? 4.615 5.354 -5.171 1.00 76.19 206 GLU A C 1
ATOM 1707 O O . GLU A 1 206 ? 4.534 4.186 -4.767 1.00 76.19 206 GLU A O 1
ATOM 1712 N N . ARG A 1 207 ? 5.731 5.846 -5.709 1.00 81.00 207 ARG A N 1
ATOM 1713 C CA . ARG A 1 207 ? 6.947 5.053 -5.923 1.00 81.00 207 ARG A CA 1
ATOM 1714 C C . ARG A 1 207 ? 8.173 5.785 -5.412 1.00 81.00 207 ARG A C 1
ATOM 1716 O O . ARG A 1 207 ? 8.269 7.003 -5.502 1.00 81.00 207 ARG A O 1
ATOM 1723 N N . THR A 1 208 ? 9.096 5.012 -4.866 1.00 82.94 208 THR A N 1
ATOM 1724 C CA . THR A 1 208 ? 10.423 5.467 -4.452 1.00 82.94 208 THR A CA 1
ATOM 1725 C C . THR A 1 208 ? 11.406 5.376 -5.615 1.00 82.94 208 THR A C 1
ATOM 1727 O O . THR A 1 208 ? 11.241 4.547 -6.513 1.00 82.94 208 THR A O 1
ATOM 1730 N N . LEU A 1 209 ? 12.490 6.151 -5.558 1.00 83.62 209 LEU A N 1
ATOM 1731 C CA . LEU A 1 209 ? 13.558 6.105 -6.558 1.00 83.62 209 LEU A CA 1
ATOM 1732 C C . LEU A 1 209 ? 14.134 4.687 -6.730 1.00 83.62 209 LEU A C 1
ATOM 1734 O O . LEU A 1 209 ? 14.393 4.268 -7.851 1.00 83.62 209 LEU A O 1
ATOM 1738 N N . SER A 1 210 ? 14.247 3.907 -5.646 1.00 83.12 210 SER A N 1
ATOM 1739 C CA . SER A 1 210 ? 14.713 2.511 -5.706 1.00 83.12 210 SER A CA 1
ATOM 1740 C C . SER A 1 210 ? 13.731 1.571 -6.418 1.00 83.12 210 SER A C 1
ATOM 1742 O O . SER A 1 210 ? 14.155 0.638 -7.097 1.00 83.12 210 SER A O 1
ATOM 1744 N N . GLU A 1 211 ? 12.420 1.781 -6.274 1.00 85.38 211 GLU A N 1
ATOM 1745 C CA . GLU A 1 211 ? 11.413 1.004 -7.015 1.00 85.38 211 GLU A CA 1
ATOM 1746 C C . GLU A 1 211 ? 11.454 1.340 -8.511 1.00 85.38 211 GLU A C 1
ATOM 1748 O O . GLU A 1 211 ? 11.340 0.444 -9.351 1.00 85.38 211 GLU A O 1
ATOM 1753 N N . ILE A 1 212 ? 11.669 2.616 -8.838 1.00 88.31 212 ILE A N 1
ATOM 1754 C CA . ILE A 1 212 ? 11.822 3.089 -10.216 1.00 88.31 212 ILE A CA 1
ATOM 1755 C C . ILE A 1 212 ? 13.090 2.501 -10.844 1.00 88.31 212 ILE A C 1
ATOM 1757 O O . ILE A 1 212 ? 13.003 1.915 -11.920 1.00 88.31 212 ILE A O 1
ATOM 1761 N N . ASP A 1 213 ? 14.224 2.556 -10.144 1.00 86.25 213 ASP A N 1
ATOM 1762 C CA . ASP A 1 213 ? 15.494 1.951 -10.563 1.00 86.25 213 ASP A CA 1
ATOM 1763 C C . ASP A 1 213 ? 15.354 0.453 -10.858 1.00 86.25 213 ASP A C 1
ATOM 1765 O O . ASP A 1 213 ? 15.655 -0.007 -11.960 1.00 86.25 213 ASP A O 1
ATOM 1769 N N . LYS A 1 214 ? 14.769 -0.307 -9.924 1.00 87.50 214 LYS A N 1
ATOM 1770 C CA . LYS A 1 214 ? 14.507 -1.743 -10.116 1.00 87.50 214 LYS A CA 1
ATOM 1771 C C . LYS A 1 214 ? 13.619 -2.022 -11.321 1.00 87.50 214 LYS A C 1
ATOM 1773 O O . LYS A 1 214 ? 13.842 -3.008 -12.018 1.00 87.50 214 LYS A O 1
ATOM 1778 N N . THR A 1 215 ? 12.618 -1.178 -11.563 1.00 89.81 215 THR A N 1
ATOM 1779 C CA . THR A 1 215 ? 11.718 -1.320 -12.715 1.00 89.81 215 THR A CA 1
ATOM 1780 C C . THR A 1 215 ? 12.472 -1.074 -14.019 1.00 89.81 215 THR A C 1
ATOM 1782 O O . THR A 1 215 ? 12.401 -1.904 -14.923 1.00 89.81 215 THR A O 1
ATOM 1785 N N . ILE A 1 216 ? 13.250 0.008 -14.104 1.00 88.06 216 ILE A N 1
ATOM 1786 C CA . ILE A 1 216 ? 14.068 0.327 -15.283 1.00 88.06 216 ILE A CA 1
ATOM 1787 C C . ILE A 1 216 ? 15.081 -0.795 -15.547 1.00 88.06 216 ILE A C 1
ATOM 1789 O O . ILE A 1 216 ? 15.192 -1.270 -16.676 1.00 88.06 216 ILE A O 1
ATOM 1793 N N . HIS A 1 217 ? 15.765 -1.273 -14.506 1.00 85.06 217 HIS A N 1
ATOM 1794 C CA . HIS A 1 217 ? 16.734 -2.364 -14.603 1.00 85.06 217 HIS A CA 1
ATOM 1795 C C . HIS A 1 217 ? 16.087 -3.700 -15.002 1.00 85.06 217 HIS A C 1
ATOM 1797 O O . HIS A 1 217 ? 16.665 -4.491 -15.744 1.00 85.06 217 HIS A O 1
ATOM 1803 N N . TYR A 1 218 ? 14.874 -3.983 -14.528 1.00 86.88 218 TYR A N 1
ATOM 1804 C CA . TYR A 1 218 ? 14.129 -5.165 -14.957 1.00 86.88 218 TYR A CA 1
ATOM 1805 C C . TYR A 1 218 ? 13.779 -5.088 -16.448 1.00 86.88 218 TYR A C 1
ATOM 1807 O O . TYR A 1 218 ? 14.035 -6.030 -17.201 1.00 86.88 218 TYR A O 1
ATOM 1815 N N . VAL A 1 219 ? 13.224 -3.957 -16.893 1.00 87.38 219 VAL A N 1
ATOM 1816 C CA . VAL A 1 219 ? 12.854 -3.748 -18.301 1.00 87.38 219 VAL A CA 1
ATOM 1817 C C . VAL A 1 219 ? 14.081 -3.813 -19.205 1.00 87.38 219 VAL A C 1
ATOM 1819 O O . VAL A 1 219 ? 14.017 -4.426 -20.272 1.00 87.38 219 VAL A O 1
ATOM 1822 N N . SER A 1 220 ? 15.214 -3.259 -18.770 1.00 81.56 220 SER A N 1
ATOM 1823 C CA . SER A 1 220 ? 16.460 -3.396 -19.516 1.00 81.56 220 SER A CA 1
ATOM 1824 C C . SER A 1 220 ? 16.875 -4.871 -19.581 1.00 81.56 220 SER A C 1
ATOM 1826 O O . SER A 1 220 ? 16.966 -5.439 -20.660 1.00 81.56 220 SER A O 1
ATOM 1828 N N . MET A 1 221 ? 17.028 -5.567 -18.460 1.00 79.00 221 MET A N 1
ATOM 1829 C CA . MET A 1 221 ? 17.653 -6.898 -18.448 1.00 79.00 221 MET A CA 1
ATOM 1830 C C . MET A 1 221 ? 16.792 -8.041 -19.002 1.00 79.00 221 MET A C 1
ATOM 1832 O O . MET A 1 221 ? 17.329 -9.098 -19.348 1.00 79.00 221 MET A O 1
ATOM 1836 N N . THR A 1 222 ? 15.474 -7.867 -19.075 1.00 78.81 222 THR A N 1
ATOM 1837 C CA . THR A 1 222 ? 14.558 -8.904 -19.569 1.00 78.81 222 THR A CA 1
ATOM 1838 C C . THR A 1 222 ? 14.737 -9.145 -21.065 1.00 78.81 222 THR A C 1
ATOM 1840 O O . THR A 1 222 ? 14.643 -8.227 -21.868 1.00 78.81 222 THR A O 1
ATOM 1843 N N . ARG A 1 223 ? 14.987 -10.388 -21.484 1.00 74.81 223 ARG A N 1
ATOM 1844 C CA . ARG A 1 223 ? 15.052 -10.722 -22.915 1.00 74.81 223 ARG A CA 1
ATOM 1845 C C . ARG A 1 223 ? 13.648 -10.819 -23.502 1.00 74.81 223 ARG A C 1
ATOM 1847 O O . ARG A 1 223 ? 12.752 -11.362 -22.858 1.00 74.81 223 ARG A O 1
ATOM 1854 N N . ILE A 1 224 ? 13.472 -10.340 -24.730 1.00 71.94 224 ILE A N 1
ATOM 1855 C CA . ILE A 1 224 ? 12.251 -10.597 -25.491 1.00 71.94 224 ILE A CA 1
ATOM 1856 C C . ILE A 1 224 ? 12.323 -12.046 -25.983 1.00 71.94 224 ILE A C 1
ATOM 1858 O O . ILE A 1 224 ? 13.220 -12.417 -26.736 1.00 71.94 224 ILE A O 1
ATOM 1862 N N . CYS A 1 225 ? 11.391 -12.895 -25.550 1.00 62.97 225 CYS A N 1
ATOM 1863 C CA . CYS A 1 225 ? 11.280 -14.251 -26.084 1.00 62.97 225 CYS A CA 1
ATOM 1864 C C . CYS A 1 225 ? 10.639 -14.199 -27.478 1.00 62.97 225 CYS A C 1
ATOM 1866 O O . CYS A 1 225 ? 9.416 -14.263 -27.619 1.00 62.97 225 CYS A O 1
ATOM 1868 N N . VAL A 1 226 ? 11.466 -14.081 -28.516 1.00 52.91 226 VAL A N 1
ATOM 1869 C CA . VAL A 1 226 ? 11.031 -14.162 -29.916 1.00 52.91 226 VAL A CA 1
ATOM 1870 C C . VAL A 1 226 ? 10.732 -15.631 -30.237 1.00 52.91 226 VAL A C 1
ATOM 1872 O O . VAL A 1 226 ? 11.630 -16.408 -30.541 1.00 52.91 226 VAL A O 1
ATOM 1875 N N . GLY A 1 227 ? 9.476 -16.060 -30.075 1.00 43.16 227 GLY A N 1
ATOM 1876 C CA . GLY A 1 227 ? 9.107 -17.460 -30.334 1.00 43.16 227 GLY A CA 1
ATOM 1877 C C . GLY A 1 227 ? 7.705 -17.909 -29.921 1.00 43.16 227 GLY A C 1
ATOM 1878 O O . GLY A 1 227 ? 7.276 -18.988 -30.325 1.00 43.16 227 GLY A O 1
ATOM 1879 N N . GLN A 1 228 ? 6.940 -17.114 -29.169 1.00 37.81 228 GLN A N 1
ATOM 1880 C CA . GLN A 1 228 ? 5.543 -17.457 -28.897 1.00 37.81 228 GLN A CA 1
ATOM 1881 C C . GLN A 1 228 ? 4.622 -16.883 -29.975 1.00 37.81 228 GLN A C 1
ATOM 1883 O O . GLN A 1 228 ? 4.477 -15.669 -30.121 1.00 37.81 228 GLN A O 1
ATOM 1888 N N . LYS A 1 229 ? 3.971 -17.785 -30.722 1.00 39.25 229 LYS A N 1
ATOM 1889 C CA . LYS A 1 229 ? 2.825 -17.463 -31.579 1.00 39.25 229 LYS A CA 1
ATOM 1890 C C . LYS A 1 229 ? 1.767 -16.765 -30.723 1.00 39.25 229 LYS A C 1
ATOM 1892 O O . LYS A 1 229 ? 1.088 -17.409 -29.928 1.00 39.25 229 LYS A O 1
ATOM 1897 N N . THR A 1 230 ? 1.609 -15.460 -30.903 1.00 42.06 230 THR A N 1
ATOM 1898 C CA . THR A 1 230 ? 0.382 -14.775 -30.492 1.00 42.06 230 THR A CA 1
ATOM 1899 C C . THR A 1 230 ? -0.615 -14.961 -31.631 1.00 42.06 230 THR A C 1
ATOM 1901 O O . THR A 1 230 ? -0.270 -14.729 -32.790 1.00 42.06 230 THR A O 1
ATOM 1904 N N . LYS A 1 231 ? -1.808 -15.495 -31.331 1.00 38.69 231 LYS A N 1
ATOM 1905 C CA . LYS A 1 231 ? -2.901 -15.542 -32.312 1.00 38.69 231 LYS A CA 1
ATOM 1906 C C . LYS A 1 231 ? -3.225 -14.101 -32.728 1.00 38.69 231 LYS A C 1
ATOM 1908 O O . LYS A 1 231 ? -3.206 -13.220 -31.868 1.00 38.69 231 LYS A O 1
ATOM 1913 N N . GLY A 1 232 ? -3.407 -13.917 -34.038 1.00 34.22 232 GLY A N 1
ATOM 1914 C CA . GLY A 1 232 ? -3.724 -12.637 -34.675 1.00 34.22 232 GLY A CA 1
ATOM 1915 C C . GLY A 1 232 ? -5.055 -12.055 -34.238 1.00 34.22 232 GLY A C 1
ATOM 1916 O O . GLY A 1 232 ? -5.877 -12.818 -33.679 1.00 34.22 232 GLY A O 1
#

Sequence (232 aa):
MKRVLNDHTNIQISKKTKFPEALQELYRLRPEFNGKLVYFFYKKTQYVEGLLVYDKKDKTFYVFDKKTNEKFSTFASWIKFLKNKRVFSGERSALVTIFFEPNSSSFNLASLLRTEQIPYWKNYNPTSIAEVTSLIKTLTNSNHKFFGVGIREIIDGIGVTFFENEQKLEKDLIIKWQKNLISYELYILGKSVKEINGIVTGIATERTLSEIDKTIHYVSMTRICVGQKTKG

Secondary structure (DSSP, 8-state):
------------------PPPHHHHHHHH-GGGTT-EEEEEEETTEEEEEEEEEETTTTEEEEEETTT--EESSHHHHHHHHHHTTS--S---HHHHEESSS-TTS-BHHHHTTPPP--TTS------HHHHHHHHHHHHTT-SSSSEEEEEEETTEEEEEEE-GGG-EEEEEEEEEETTEEEEEEEETTEEESEETTEETT--B---HHHHHHHHHHHHHPPP-TT-----

Foldseek 3Di:
DDDDDDDPPPPVPPPPPPPPALQLVCCVQCVVLAQAWKWQDQDQQDTFIWGWHQDPVVRAIWTQGPVPRDTGRHLVVVVVVCVVVVVHDDDDDSQLRMDRDSHNQHDTNCNVVVHDHDNPHPPDPLQDPVNLVVLVVVVQVPDPQFPGWDWDDDVQWIKIFTHHPPRDTAKIWIWHDDPSWIFIWMAGVNHTDQDQPNRGGPDTHGDDSVRSNVRVVSRHVDDDPPPDDDDD

Organism: NCBI:txid588596

Radius of gyration: 25.37 Å; chains: 1; bounding box: 55×81×62 Å

pLDDT: mean 76.17, std 17.92, range [31.8, 96.56]